Protein AF-I0R3J6-F1 (afdb_monomer_lite)

Sequence (198 aa):
MENSAGLGGITLVVAAVVWLFIFVPGYTKRSQIKETTKLIQAARRTEEKSRVLTDDDRLRRLISTQRGFSIIFILATLAAIASVVAATAQNSWWFGFAIAFPLSLGSLIIQRAAASQAAKLAGNIHRARQRVRANASKSQAQMAKDRQWSPNPLPDPMPEVKRGELVQPLAEVIEISAPKKSLASKEIDEILARRRAI

Radius of gyration: 37.47 Å; chains: 1; bounding box: 98×39×122 Å

pLDDT: mean 80.74, std 13.46, range [40.12, 96.81]

Structure (mmCIF, N/CA/C/O backbone):
data_AF-I0R3J6-F1
#
_entry.id   AF-I0R3J6-F1
#
loop_
_atom_site.group_PDB
_atom_site.id
_atom_site.type_symbol
_atom_site.label_atom_id
_atom_site.label_alt_id
_atom_site.label_comp_id
_atom_site.label_asym_id
_atom_site.label_entity_id
_atom_site.label_seq_id
_atom_site.pdbx_PDB_ins_code
_atom_site.Cartn_x
_atom_site.Cartn_y
_atom_site.Cartn_z
_atom_site.occupancy
_atom_site.B_iso_or_equiv
_atom_site.auth_seq_id
_atom_site.auth_comp_id
_atom_site.auth_asym_id
_atom_site.auth_atom_id
_atom_site.pdbx_PDB_model_num
ATOM 1 N N . MET A 1 1 ? -14.902 -19.701 -72.853 1.00 40.12 1 MET A N 1
ATOM 2 C CA . MET A 1 1 ? -14.332 -19.638 -71.487 1.00 40.12 1 MET A CA 1
ATOM 3 C C . MET A 1 1 ? -14.303 -18.167 -71.054 1.00 40.12 1 MET A C 1
ATOM 5 O O . MET A 1 1 ? -13.283 -17.514 -71.178 1.00 40.12 1 MET A O 1
ATOM 9 N N . GLU A 1 2 ? -15.441 -17.490 -70.905 1.00 45.31 2 GLU A N 1
ATOM 10 C CA . GLU A 1 2 ? -16.384 -17.506 -69.764 1.00 45.31 2 GLU A CA 1
ATOM 11 C C . GLU A 1 2 ? -15.842 -16.818 -68.493 1.00 45.31 2 GLU A C 1
ATOM 13 O O . GLU A 1 2 ? -15.279 -17.440 -67.603 1.00 45.31 2 GLU A O 1
ATOM 18 N N . ASN A 1 3 ? -15.998 -15.487 -68.468 1.00 53.25 3 ASN A N 1
ATOM 19 C CA . ASN A 1 3 ? -16.372 -14.611 -67.345 1.00 53.25 3 ASN A CA 1
ATOM 20 C C . ASN A 1 3 ? -15.953 -14.994 -65.908 1.00 53.25 3 ASN A C 1
ATOM 22 O O . ASN A 1 3 ? -16.757 -14.910 -64.982 1.00 53.25 3 ASN A O 1
ATOM 26 N N . SER A 1 4 ? -14.678 -15.308 -65.671 1.00 53.97 4 SER A N 1
ATOM 27 C CA . SER A 1 4 ? -14.185 -15.608 -64.314 1.00 53.97 4 SER A CA 1
ATOM 28 C C . SER A 1 4 ? -13.905 -14.366 -63.441 1.00 53.97 4 SER A C 1
ATOM 30 O O . SER A 1 4 ? -13.650 -14.505 -62.246 1.00 53.97 4 SER A O 1
ATOM 32 N N . ALA A 1 5 ? -13.979 -13.148 -63.999 1.00 54.38 5 ALA A N 1
ATOM 33 C CA . ALA A 1 5 ? -13.751 -11.892 -63.267 1.00 54.38 5 ALA A CA 1
ATOM 34 C C . ALA A 1 5 ? -15.011 -11.333 -62.566 1.00 54.38 5 ALA A C 1
ATOM 36 O O . ALA A 1 5 ? -14.897 -10.598 -61.587 1.00 54.38 5 ALA A O 1
ATOM 37 N N . GLY A 1 6 ? -16.216 -11.699 -63.024 1.00 55.00 6 GLY A N 1
ATOM 38 C CA . GLY A 1 6 ? -17.480 -11.208 -62.453 1.00 55.00 6 GLY A CA 1
ATOM 39 C C . GLY A 1 6 ? -17.861 -11.880 -61.130 1.00 55.00 6 GLY A C 1
ATOM 40 O O . GLY A 1 6 ? -18.362 -11.222 -60.222 1.00 55.00 6 GLY A O 1
ATOM 41 N N . LEU A 1 7 ? -17.566 -13.178 -60.980 1.00 61.31 7 LEU A N 1
ATOM 42 C CA . LEU A 1 7 ? -17.941 -13.937 -59.781 1.00 61.31 7 LEU A CA 1
ATOM 43 C C . LEU A 1 7 ? -17.097 -13.556 -58.551 1.00 61.31 7 LEU A C 1
ATOM 45 O O . LEU A 1 7 ? -17.623 -13.495 -57.444 1.00 61.31 7 LEU A O 1
ATOM 49 N N . GLY A 1 8 ? -15.803 -13.268 -58.738 1.00 63.53 8 GLY A N 1
ATOM 50 C CA . GLY A 1 8 ? -14.887 -12.895 -57.650 1.00 63.53 8 GLY A CA 1
ATOM 51 C C . GLY A 1 8 ? -15.111 -11.479 -57.102 1.00 63.53 8 GLY A C 1
ATOM 52 O O . GLY A 1 8 ? -14.957 -11.237 -55.907 1.00 63.53 8 GLY A O 1
ATOM 53 N N . GLY A 1 9 ? -15.518 -10.537 -57.959 1.00 70.50 9 GLY A N 1
ATOM 54 C CA . GLY A 1 9 ? -15.846 -9.174 -57.532 1.00 70.50 9 GLY A CA 1
ATOM 55 C C . GLY A 1 9 ? -17.146 -9.116 -56.729 1.00 70.50 9 GLY A C 1
ATOM 56 O O . GLY A 1 9 ? -17.207 -8.471 -55.684 1.00 70.50 9 GLY A O 1
ATOM 57 N N . ILE A 1 10 ? -18.174 -9.845 -57.174 1.00 75.25 10 ILE A N 1
ATOM 58 C CA . ILE A 1 10 ? -19.477 -9.877 -56.496 1.00 75.25 10 ILE A CA 1
ATOM 59 C C . ILE A 1 10 ? -19.365 -10.578 -55.135 1.00 75.25 10 ILE A C 1
ATOM 61 O O . ILE A 1 10 ? -19.945 -10.100 -54.162 1.00 75.25 10 ILE A O 1
ATOM 65 N N . THR A 1 11 ? -18.572 -11.648 -55.011 1.00 76.81 11 THR A N 1
ATOM 66 C CA . THR A 1 11 ? -18.347 -12.305 -53.710 1.00 76.81 11 THR A CA 1
ATOM 67 C C . THR A 1 11 ? -17.601 -11.412 -52.722 1.00 76.81 11 THR A C 1
ATOM 69 O O . THR A 1 11 ? -17.957 -11.409 -51.545 1.00 76.81 11 THR A O 1
ATOM 72 N N . LEU A 1 12 ? -16.643 -10.593 -53.173 1.00 80.62 12 LEU A N 1
ATOM 73 C CA . LEU A 1 12 ? -15.980 -9.603 -52.315 1.00 80.62 12 LEU A CA 1
ATOM 74 C C . LEU A 1 12 ? -16.934 -8.503 -51.839 1.00 80.62 12 LEU A C 1
ATOM 76 O O . LEU A 1 12 ? -16.893 -8.129 -50.667 1.00 80.62 12 LEU A O 1
ATOM 80 N N . VAL A 1 13 ? -17.820 -8.012 -52.709 1.00 83.44 13 VAL A N 1
ATOM 81 C CA . VAL A 1 13 ? -18.825 -7.004 -52.331 1.00 83.44 13 VAL A CA 1
ATOM 82 C C . VAL A 1 13 ? -19.825 -7.585 -51.333 1.00 83.44 13 VAL A C 1
ATOM 84 O O . VAL A 1 13 ? -20.106 -6.961 -50.311 1.00 83.44 13 VAL A O 1
ATOM 87 N N . VAL A 1 14 ? -20.313 -8.805 -51.569 1.00 84.25 14 VAL A N 1
ATOM 88 C CA . VAL A 1 14 ? -21.218 -9.493 -50.636 1.00 84.25 14 VAL A CA 1
ATOM 89 C C . VAL A 1 14 ? -20.522 -9.752 -49.298 1.00 84.25 14 VAL A C 1
ATOM 91 O O . VAL A 1 14 ? -21.100 -9.469 -48.250 1.00 84.25 14 VAL A O 1
ATOM 94 N N . ALA A 1 15 ? -19.264 -10.200 -49.305 1.00 83.00 15 ALA A N 1
ATOM 95 C CA . ALA A 1 15 ? -18.481 -10.389 -48.086 1.00 83.00 15 ALA A CA 1
ATOM 96 C C . ALA A 1 15 ? -18.282 -9.074 -47.313 1.00 83.00 15 ALA A C 1
ATOM 98 O O . ALA A 1 15 ? -18.429 -9.058 -46.092 1.00 83.00 15 ALA A O 1
ATOM 99 N N . ALA A 1 16 ? -18.017 -7.959 -48.001 1.00 84.88 16 ALA A N 1
ATOM 100 C CA . ALA A 1 16 ? -17.864 -6.644 -47.379 1.00 84.88 16 ALA A CA 1
ATOM 101 C C . ALA A 1 16 ? -19.175 -6.125 -46.760 1.00 84.88 16 ALA A C 1
ATOM 103 O O . ALA A 1 16 ? -19.164 -5.577 -45.656 1.00 84.88 16 ALA A O 1
ATOM 104 N N . VAL A 1 17 ? -20.312 -6.336 -47.430 1.00 85.81 17 VAL A N 1
ATOM 105 C CA . VAL A 1 17 ? -21.639 -5.955 -46.916 1.00 85.81 17 VAL A CA 1
ATOM 106 C C . VAL A 1 17 ? -22.017 -6.796 -45.696 1.00 85.81 17 VAL A C 1
ATOM 108 O O . VAL A 1 17 ? -22.470 -6.244 -44.693 1.00 85.81 17 VAL A O 1
ATOM 111 N N . VAL A 1 18 ? -21.773 -8.110 -45.735 1.00 84.25 18 VAL A N 1
ATOM 112 C CA . VAL A 1 18 ? -21.993 -9.011 -44.589 1.00 84.25 18 VAL A CA 1
ATOM 113 C C . VAL A 1 18 ? -21.084 -8.635 -43.416 1.00 84.25 18 VAL A C 1
ATOM 115 O O . VAL A 1 18 ? -21.533 -8.604 -42.269 1.00 84.25 18 VAL A O 1
ATOM 118 N N . TRP A 1 19 ? -19.828 -8.275 -43.689 1.00 84.56 19 TRP A N 1
ATOM 119 C CA . TRP A 1 19 ? -18.882 -7.824 -42.670 1.00 84.56 19 TRP A CA 1
ATOM 120 C C . TRP A 1 19 ? -19.333 -6.518 -42.001 1.00 84.56 19 TRP A C 1
ATOM 122 O O . TRP A 1 19 ? -19.347 -6.436 -40.772 1.00 84.56 19 TRP A O 1
ATOM 132 N N . LEU A 1 20 ? -19.793 -5.529 -42.776 1.00 82.25 20 LEU A N 1
ATOM 133 C CA . LEU A 1 20 ? -20.380 -4.295 -42.240 1.00 82.25 20 LEU A CA 1
ATOM 134 C C . LEU A 1 20 ? -21.628 -4.584 -41.392 1.00 82.25 20 LEU A C 1
ATOM 136 O O . LEU A 1 20 ? -21.745 -4.061 -40.285 1.00 82.25 20 LEU A O 1
ATOM 140 N N . PHE A 1 21 ? -22.531 -5.452 -41.852 1.00 79.50 21 PHE A N 1
ATOM 141 C CA . PHE A 1 21 ? -23.747 -5.791 -41.104 1.00 79.50 21 PHE A CA 1
ATOM 142 C C . PHE A 1 21 ? -23.470 -6.497 -39.771 1.00 79.50 21 PHE A C 1
ATOM 144 O O . PHE A 1 21 ? -24.218 -6.300 -38.818 1.00 79.50 21 PHE A O 1
ATOM 151 N N . ILE A 1 22 ? -22.397 -7.284 -39.677 1.00 77.62 22 ILE A N 1
ATOM 152 C CA . ILE A 1 22 ? -21.997 -7.967 -38.438 1.00 77.62 22 ILE A CA 1
ATOM 153 C C . ILE A 1 22 ? -21.228 -7.039 -37.489 1.00 77.62 22 ILE A C 1
ATOM 155 O O . ILE A 1 22 ? -21.468 -7.068 -36.281 1.00 77.62 22 ILE A O 1
ATOM 159 N N . PHE A 1 23 ? -20.324 -6.199 -38.003 1.00 66.75 23 PHE A N 1
ATOM 160 C CA . PHE A 1 23 ? -19.420 -5.406 -37.160 1.00 66.75 23 PHE A CA 1
ATOM 161 C C . PHE A 1 23 ? -19.937 -4.001 -36.799 1.00 66.75 23 PHE A C 1
ATOM 163 O O . PHE A 1 23 ? -19.549 -3.467 -35.758 1.00 66.75 23 PHE A O 1
ATOM 170 N N . VAL A 1 24 ? -20.834 -3.394 -37.584 1.00 65.88 24 VAL A N 1
ATOM 171 C CA . VAL A 1 24 ? -21.340 -2.022 -37.344 1.00 65.88 24 VAL A CA 1
ATOM 172 C C . VAL A 1 24 ? -22.370 -1.905 -36.207 1.00 65.88 24 VAL A C 1
ATOM 174 O O . VAL A 1 24 ? -22.256 -0.958 -35.418 1.00 65.88 24 VAL A O 1
ATOM 177 N N . PRO A 1 25 ? -23.341 -2.829 -36.025 1.00 61.91 25 PRO A N 1
ATOM 178 C CA . PRO A 1 25 ? -24.380 -2.674 -34.998 1.00 61.91 25 PRO A CA 1
ATOM 179 C C . PRO A 1 25 ? -23.839 -2.649 -33.558 1.00 61.91 25 PRO A C 1
ATOM 181 O O . PRO A 1 25 ? -24.507 -2.154 -32.650 1.00 61.91 25 PRO A O 1
ATOM 184 N N . GLY A 1 26 ? -22.617 -3.147 -33.334 1.00 59.88 26 GLY A N 1
ATOM 185 C CA . GLY A 1 26 ? -21.958 -3.165 -32.025 1.00 59.88 26 GLY A CA 1
ATOM 186 C C . GLY A 1 26 ? -21.345 -1.830 -31.575 1.00 59.88 26 GLY A C 1
ATOM 187 O O . GLY A 1 26 ? -21.002 -1.686 -30.398 1.00 59.88 26 GLY A O 1
ATOM 188 N N . TYR A 1 27 ? -21.202 -0.837 -32.463 1.00 56.28 27 TYR A N 1
ATOM 189 C CA . TYR A 1 27 ? -20.487 0.410 -32.146 1.00 56.28 27 TYR A CA 1
ATOM 190 C C . TYR A 1 27 ? -21.383 1.539 -31.618 1.00 56.28 27 TYR A C 1
ATOM 192 O O . TYR A 1 27 ? -20.929 2.339 -30.797 1.00 56.28 27 TYR A O 1
ATOM 200 N N . THR A 1 28 ? -22.658 1.596 -32.007 1.00 59.41 28 THR A N 1
ATOM 201 C CA . THR A 1 28 ? -23.536 2.740 -31.691 1.00 59.41 28 THR A CA 1
ATOM 202 C C . THR A 1 28 ? -24.031 2.750 -30.242 1.00 59.41 28 THR A C 1
ATOM 204 O O . THR A 1 28 ? -24.210 3.818 -29.664 1.00 59.41 28 THR A O 1
ATOM 207 N N . LYS A 1 29 ? -24.151 1.584 -29.590 1.00 56.72 29 LYS A N 1
ATOM 208 C CA . LYS A 1 29 ? -24.510 1.490 -28.157 1.00 56.72 29 LYS A CA 1
ATOM 209 C C . LYS A 1 29 ? -23.330 1.726 -27.206 1.00 56.72 29 LYS A C 1
ATOM 211 O O . LYS A 1 29 ? -23.517 1.906 -26.005 1.00 56.72 29 LYS A O 1
ATOM 216 N N . ARG A 1 30 ? -22.097 1.747 -27.726 1.00 58.31 30 ARG A N 1
ATOM 217 C CA . ARG A 1 30 ? -20.871 1.874 -26.920 1.00 58.31 30 ARG A CA 1
ATOM 218 C C . ARG A 1 30 ? -20.614 3.302 -26.437 1.00 58.31 30 ARG A C 1
ATOM 220 O O . ARG A 1 30 ? -19.944 3.469 -25.422 1.00 58.31 30 ARG A O 1
ATOM 227 N N . SER A 1 31 ? -21.113 4.322 -27.136 1.00 59.06 31 SER A N 1
ATOM 228 C CA . SER A 1 31 ? -20.915 5.731 -26.760 1.00 59.06 31 SER A CA 1
ATOM 229 C C . SER A 1 31 ? -21.729 6.110 -25.521 1.00 59.06 31 SER A C 1
ATOM 231 O O . SER A 1 31 ? -21.174 6.680 -24.588 1.00 59.06 31 SER A O 1
ATOM 233 N N . GLN A 1 32 ? -22.998 5.699 -25.450 1.00 63.34 32 GLN A N 1
ATOM 234 C CA . GLN A 1 32 ? -23.871 5.980 -24.304 1.00 63.34 32 GLN A CA 1
ATOM 235 C C . GLN A 1 32 ? -23.381 5.293 -23.023 1.00 63.34 32 GLN A C 1
ATOM 237 O O . GLN A 1 32 ? -23.337 5.917 -21.967 1.00 63.34 32 GLN A O 1
ATOM 242 N N . ILE A 1 33 ? -22.919 4.041 -23.126 1.00 62.03 33 ILE A N 1
ATOM 243 C CA . ILE A 1 33 ? -22.335 3.309 -21.991 1.00 62.03 33 ILE A CA 1
ATOM 244 C C . ILE A 1 33 ? -21.035 3.976 -21.518 1.00 62.03 33 ILE A C 1
ATOM 246 O O . ILE A 1 33 ? -20.771 4.044 -20.320 1.00 62.03 33 ILE A O 1
ATOM 250 N N . LYS A 1 34 ? -20.210 4.500 -22.433 1.00 70.06 34 LYS A N 1
ATOM 251 C CA . LYS A 1 34 ? -18.983 5.222 -22.065 1.00 70.06 34 LYS A CA 1
ATOM 252 C C . LYS A 1 34 ? -19.279 6.540 -21.350 1.00 70.06 34 LYS A C 1
ATOM 254 O O . LYS A 1 34 ? -18.576 6.847 -20.395 1.00 70.06 34 LYS A O 1
ATOM 259 N N . GLU A 1 35 ? -20.294 7.291 -21.768 1.00 70.62 35 GLU A N 1
ATOM 260 C CA . GLU A 1 35 ? -20.660 8.559 -21.121 1.00 70.62 35 GLU A CA 1
ATOM 261 C C . GLU A 1 35 ? -21.266 8.345 -19.726 1.00 70.62 35 GLU A C 1
ATOM 263 O O . GLU A 1 35 ? -20.827 8.978 -18.767 1.00 70.62 35 GLU A O 1
ATOM 268 N N . THR A 1 36 ? -22.172 7.375 -19.555 1.00 74.12 36 THR A N 1
ATOM 269 C CA . THR A 1 36 ? -22.696 7.034 -18.217 1.00 74.12 36 THR A CA 1
ATOM 270 C C . THR A 1 36 ? -21.596 6.511 -17.295 1.00 74.12 36 THR A C 1
ATOM 272 O O . THR A 1 36 ? -21.516 6.906 -16.132 1.00 74.12 36 THR A O 1
ATOM 275 N N . THR A 1 37 ? -20.675 5.698 -17.823 1.00 78.06 37 THR A N 1
ATOM 276 C CA . THR A 1 37 ? -19.511 5.217 -17.065 1.00 78.06 37 THR A CA 1
ATOM 277 C C . THR A 1 37 ? -18.588 6.368 -16.658 1.00 78.06 37 THR A C 1
ATOM 279 O O . THR A 1 37 ? -18.127 6.388 -15.519 1.00 78.06 37 THR A O 1
ATOM 282 N N . LYS A 1 38 ? -18.338 7.352 -17.535 1.00 81.69 38 LYS A N 1
ATOM 283 C CA . LYS A 1 38 ? -17.526 8.537 -17.206 1.00 81.69 38 LYS A CA 1
ATOM 284 C C . LYS A 1 38 ? -18.158 9.374 -16.098 1.00 81.69 38 LYS A C 1
ATOM 286 O O . LYS A 1 38 ? -17.437 9.790 -15.197 1.00 81.69 38 LYS A O 1
ATOM 291 N N . LEU A 1 39 ? -19.474 9.593 -16.137 1.00 81.19 39 LEU A N 1
ATOM 292 C CA . LEU A 1 39 ? -20.190 10.350 -15.105 1.00 81.19 39 LEU A CA 1
ATOM 293 C C . LEU A 1 39 ? -20.141 9.639 -13.746 1.00 81.19 39 LEU A C 1
ATOM 295 O O . LEU A 1 39 ? -19.799 10.259 -12.742 1.00 81.19 39 LEU A O 1
ATOM 299 N N . ILE A 1 40 ? -20.371 8.322 -13.720 1.00 81.31 40 ILE A N 1
ATOM 300 C CA . ILE A 1 40 ? -20.250 7.509 -12.498 1.00 81.31 40 ILE A CA 1
ATOM 301 C C . ILE A 1 40 ? -18.806 7.520 -11.978 1.00 81.31 40 ILE A C 1
ATOM 303 O O . ILE A 1 40 ? -18.569 7.611 -10.775 1.00 81.31 40 ILE A O 1
ATOM 307 N N . GLN A 1 41 ? -17.818 7.456 -12.871 1.00 82.69 41 GLN A N 1
ATOM 308 C CA . GLN A 1 41 ? -16.408 7.486 -12.495 1.00 82.69 41 GLN A CA 1
ATOM 309 C C . GLN A 1 41 ? -15.973 8.868 -11.986 1.00 82.69 41 GLN A C 1
ATOM 311 O O . GLN A 1 41 ? -15.166 8.943 -11.062 1.00 82.69 41 GLN A O 1
ATOM 316 N N . ALA A 1 42 ? -16.511 9.955 -12.544 1.00 82.94 42 ALA A N 1
ATOM 317 C CA . ALA A 1 42 ? -16.282 11.315 -12.066 1.00 82.94 42 ALA A CA 1
ATOM 318 C C . ALA A 1 42 ? -16.888 11.528 -10.670 1.00 82.94 42 ALA A C 1
ATOM 320 O O . ALA A 1 42 ? -16.188 12.017 -9.786 1.00 82.94 42 ALA A O 1
ATOM 321 N N . ALA A 1 43 ? -18.125 11.068 -10.451 1.00 79.94 43 ALA A N 1
ATOM 322 C CA . ALA A 1 43 ? -18.787 11.112 -9.147 1.00 79.94 43 ALA A CA 1
ATOM 323 C C . ALA A 1 43 ? -18.036 10.286 -8.083 1.00 79.94 43 ALA A C 1
ATOM 325 O O . ALA A 1 43 ? -17.797 10.764 -6.974 1.00 79.94 43 ALA A O 1
ATOM 326 N N . ARG A 1 44 ? -17.553 9.084 -8.436 1.00 78.25 44 ARG A N 1
ATOM 327 C CA . ARG A 1 44 ? -16.699 8.292 -7.534 1.00 78.25 44 ARG A CA 1
ATOM 328 C C . ARG A 1 44 ? -15.394 8.998 -7.194 1.00 78.25 44 ARG A C 1
ATOM 330 O O . ARG A 1 44 ? -14.989 8.983 -6.042 1.00 78.25 44 ARG A O 1
ATOM 337 N N . ARG A 1 45 ? -14.735 9.642 -8.163 1.00 78.62 45 ARG A N 1
ATOM 338 C CA . ARG A 1 45 ? -13.480 10.374 -7.912 1.00 78.62 45 ARG A CA 1
ATOM 339 C C . ARG A 1 45 ? -13.676 11.544 -6.953 1.00 78.62 45 ARG A C 1
ATOM 341 O O . ARG A 1 45 ? -12.789 11.803 -6.143 1.00 78.62 45 ARG A O 1
ATOM 348 N N . THR A 1 46 ? -14.801 12.255 -7.040 1.00 77.12 46 THR A N 1
ATOM 349 C CA . THR A 1 46 ? -15.108 13.346 -6.103 1.00 77.12 46 THR A CA 1
ATOM 350 C C . THR A 1 46 ? -15.339 12.825 -4.688 1.00 77.12 46 THR A C 1
ATOM 352 O O . THR A 1 46 ? -14.818 13.407 -3.742 1.00 77.12 46 THR A O 1
ATOM 355 N N . GLU A 1 47 ? -16.020 11.687 -4.552 1.00 71.81 47 GLU A N 1
ATOM 356 C CA . GLU A 1 47 ? -16.294 11.037 -3.265 1.00 71.81 47 GLU A CA 1
ATOM 357 C C . GLU A 1 47 ? -15.024 10.412 -2.648 1.00 71.81 47 GLU A C 1
ATOM 359 O O . GLU A 1 47 ? -14.745 10.558 -1.455 1.00 71.81 47 GLU A O 1
ATOM 364 N N . GLU A 1 48 ? -14.183 9.788 -3.478 1.00 70.19 48 GLU A N 1
ATOM 365 C CA . GLU A 1 48 ? -12.884 9.231 -3.087 1.00 70.19 48 GLU A CA 1
ATOM 366 C C . GLU A 1 48 ? -11.895 10.315 -2.644 1.00 70.19 48 GLU A C 1
ATOM 368 O O . GLU A 1 48 ? -11.119 10.082 -1.719 1.00 70.19 48 GLU A O 1
ATOM 373 N N . LYS A 1 49 ? -11.934 11.513 -3.245 1.00 74.06 49 LYS A N 1
ATOM 374 C CA . LYS A 1 49 ? -11.053 12.631 -2.867 1.00 74.06 49 LYS A CA 1
ATOM 375 C C . LYS A 1 49 ? -11.323 13.133 -1.444 1.00 74.06 49 LYS A C 1
ATOM 377 O O . LYS A 1 49 ? -10.394 13.584 -0.780 1.00 74.06 49 LYS A O 1
ATOM 382 N N . SER A 1 50 ? -12.568 13.038 -0.975 1.00 70.12 50 SER A N 1
ATOM 383 C CA . SER A 1 50 ? -12.960 13.383 0.399 1.00 70.12 50 SER A CA 1
ATOM 384 C C . SER A 1 50 ? -12.783 12.242 1.404 1.00 70.12 50 SER A C 1
ATOM 386 O O . SER A 1 50 ? -12.875 12.468 2.611 1.00 70.12 50 SER A O 1
ATOM 388 N N . ARG A 1 51 ? -12.530 11.009 0.949 1.00 76.44 51 ARG A N 1
ATOM 389 C CA . ARG A 1 51 ? -12.454 9.849 1.837 1.00 76.44 51 ARG A CA 1
ATOM 390 C C . ARG A 1 51 ? -11.106 9.796 2.557 1.00 76.44 51 ARG A C 1
ATOM 392 O O . ARG A 1 51 ? -10.045 9.715 1.939 1.00 76.44 51 ARG A O 1
ATOM 399 N N . VAL A 1 52 ? -11.145 9.755 3.889 1.00 78.56 52 VAL A N 1
ATOM 400 C CA . VAL A 1 52 ? -9.954 9.488 4.707 1.00 78.56 52 VAL A CA 1
ATOM 401 C C . VAL A 1 52 ? -9.434 8.083 4.389 1.00 78.56 52 VAL A C 1
ATOM 403 O O . VAL A 1 52 ? -10.175 7.102 4.473 1.00 78.56 52 VAL A O 1
ATOM 406 N N . LEU A 1 53 ? -8.150 7.977 4.024 1.00 78.25 53 LEU A N 1
ATOM 407 C CA . LEU A 1 53 ? -7.526 6.691 3.696 1.00 78.25 53 LEU A CA 1
ATOM 408 C C . LEU A 1 53 ? -7.592 5.744 4.901 1.00 78.25 53 LEU A C 1
ATOM 410 O O . LEU A 1 53 ? -6.963 6.017 5.932 1.00 78.25 53 LEU A O 1
ATOM 414 N N . THR A 1 54 ? -8.288 4.617 4.736 1.00 86.81 54 THR A N 1
ATOM 415 C CA . THR A 1 54 ? -8.374 3.574 5.766 1.00 86.81 54 THR A CA 1
ATOM 416 C C . THR A 1 54 ? -7.019 2.873 5.899 1.00 86.81 54 THR A C 1
ATOM 418 O O . THR A 1 54 ? -6.225 2.839 4.955 1.00 86.81 54 THR A O 1
ATOM 421 N N . ASP A 1 55 ? -6.722 2.298 7.065 1.00 86.50 55 ASP A N 1
ATOM 422 C CA . ASP A 1 55 ? -5.460 1.574 7.279 1.00 86.50 55 ASP A CA 1
ATOM 423 C C . ASP A 1 55 ? -5.303 0.383 6.317 1.00 86.50 55 ASP A C 1
ATOM 425 O O . ASP A 1 55 ? -4.201 0.120 5.834 1.00 86.50 55 ASP A O 1
ATOM 429 N N . ASP A 1 56 ? -6.408 -0.265 5.941 1.00 88.31 56 ASP A N 1
ATOM 430 C CA . ASP A 1 56 ? -6.423 -1.309 4.914 1.00 88.31 56 ASP A CA 1
ATOM 431 C C . ASP A 1 56 ? -6.069 -0.764 3.513 1.00 88.31 56 ASP A C 1
ATOM 433 O O . ASP A 1 56 ? -5.333 -1.415 2.768 1.00 88.31 56 ASP A O 1
ATOM 437 N N . ASP A 1 57 ? -6.515 0.448 3.158 1.00 90.00 57 ASP A N 1
ATOM 438 C CA . ASP A 1 57 ? -6.176 1.094 1.878 1.00 90.00 57 ASP A CA 1
ATOM 439 C C . ASP A 1 57 ? -4.690 1.465 1.828 1.00 90.00 57 ASP A C 1
ATOM 441 O O . ASP A 1 57 ? -4.008 1.246 0.821 1.00 90.00 57 ASP A O 1
ATOM 445 N N . ARG A 1 58 ? -4.156 1.975 2.947 1.00 89.88 58 ARG A N 1
ATOM 446 C CA . ARG A 1 58 ? -2.723 2.259 3.102 1.00 89.88 58 ARG A CA 1
ATOM 447 C C . ARG A 1 58 ? -1.902 0.987 2.931 1.00 89.88 58 ARG A C 1
ATOM 449 O O . ARG A 1 58 ? -0.924 1.005 2.186 1.00 89.88 58 ARG A O 1
ATOM 456 N N . LEU A 1 59 ? -2.317 -0.110 3.568 1.00 93.12 59 LEU A N 1
ATOM 457 C CA . LEU A 1 59 ? -1.655 -1.408 3.451 1.00 93.12 59 LEU A CA 1
ATOM 458 C C . LEU A 1 59 ? -1.672 -1.917 2.005 1.00 93.12 59 LEU A C 1
ATOM 460 O O . LEU A 1 59 ? -0.629 -2.310 1.485 1.00 93.12 59 LEU A O 1
ATOM 464 N N . ARG A 1 60 ? -2.825 -1.856 1.327 1.00 92.62 60 ARG A N 1
ATOM 465 C CA . ARG A 1 60 ? -2.952 -2.252 -0.086 1.00 92.62 60 ARG A CA 1
ATOM 466 C C . ARG A 1 60 ? -2.025 -1.448 -0.988 1.00 92.62 60 ARG A C 1
ATOM 468 O O . ARG A 1 60 ? -1.305 -2.041 -1.791 1.00 92.62 60 ARG A O 1
ATOM 475 N N . ARG A 1 61 ? -1.988 -0.123 -0.820 1.00 91.69 61 ARG A N 1
ATOM 476 C CA . ARG A 1 61 ? -1.085 0.755 -1.576 1.00 91.69 61 ARG A CA 1
ATOM 477 C C . ARG A 1 61 ? 0.371 0.348 -1.372 1.00 91.69 61 ARG A C 1
ATOM 479 O O . ARG A 1 61 ? 1.125 0.241 -2.332 1.00 91.69 61 ARG A O 1
ATOM 486 N N . LEU A 1 62 ? 0.753 0.057 -0.138 1.00 92.62 62 LEU A N 1
ATOM 487 C CA . LEU A 1 62 ? 2.124 -0.282 0.222 1.00 92.62 62 LEU A CA 1
ATOM 488 C C . LEU A 1 62 ? 2.560 -1.665 -0.289 1.00 92.62 62 LEU A C 1
ATOM 490 O O . LEU A 1 62 ? 3.692 -1.848 -0.727 1.00 92.62 62 LEU A O 1
ATOM 494 N N . ILE A 1 63 ? 1.640 -2.630 -0.310 1.00 93.44 63 ILE A N 1
ATOM 495 C CA . ILE A 1 63 ? 1.862 -3.930 -0.954 1.00 93.44 63 ILE A CA 1
ATOM 496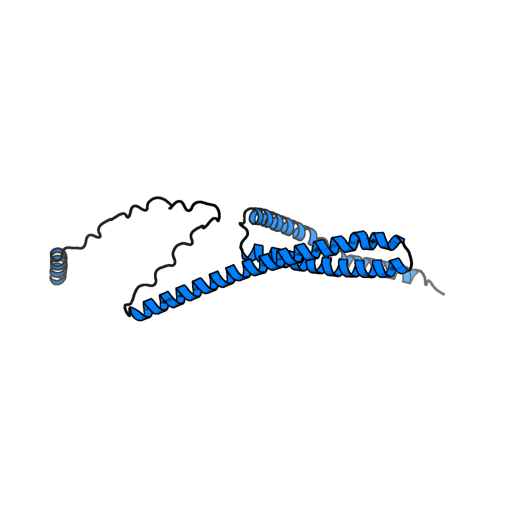 C C . ILE A 1 63 ? 1.975 -3.755 -2.473 1.00 93.44 63 ILE A C 1
ATOM 498 O O . ILE A 1 63 ? 2.832 -4.379 -3.099 1.00 93.44 63 ILE A O 1
ATOM 502 N N . SER A 1 64 ? 1.142 -2.902 -3.083 1.00 92.31 64 SER A N 1
ATOM 503 C CA . SER A 1 64 ? 1.231 -2.643 -4.524 1.00 92.31 64 SER A CA 1
ATOM 504 C C . SER A 1 64 ? 2.549 -1.975 -4.914 1.00 92.31 64 SER A C 1
ATOM 506 O O . SER A 1 64 ? 3.149 -2.388 -5.903 1.00 92.31 64 SER A O 1
ATOM 508 N N . THR A 1 65 ? 3.058 -1.028 -4.114 1.00 92.50 65 THR A N 1
ATOM 509 C CA . THR A 1 65 ? 4.372 -0.423 -4.363 1.00 92.50 65 THR A CA 1
ATOM 510 C C . THR A 1 65 ? 5.478 -1.452 -4.173 1.00 92.50 65 THR A C 1
ATOM 512 O O . THR A 1 65 ? 6.310 -1.600 -5.060 1.00 92.50 65 THR A O 1
ATOM 515 N N . GLN A 1 66 ? 5.455 -2.243 -3.095 1.00 92.00 66 GLN A N 1
ATOM 516 C CA . GLN A 1 66 ? 6.424 -3.325 -2.891 1.00 92.00 66 GLN A CA 1
ATOM 517 C C . GLN A 1 66 ? 6.477 -4.281 -4.093 1.00 92.00 66 GLN A C 1
ATOM 519 O O . GLN A 1 66 ? 7.563 -4.607 -4.567 1.00 92.00 66 GLN A O 1
ATOM 524 N N . ARG A 1 67 ? 5.323 -4.736 -4.596 1.00 91.62 67 ARG A N 1
ATOM 525 C CA . ARG A 1 67 ? 5.256 -5.655 -5.743 1.00 91.62 67 ARG A CA 1
ATOM 526 C C . ARG A 1 67 ? 5.731 -4.992 -7.034 1.00 91.62 67 ARG A C 1
ATOM 528 O O . ARG A 1 67 ? 6.519 -5.595 -7.753 1.00 91.62 67 ARG A O 1
ATOM 535 N N . GLY A 1 68 ? 5.305 -3.756 -7.297 1.00 92.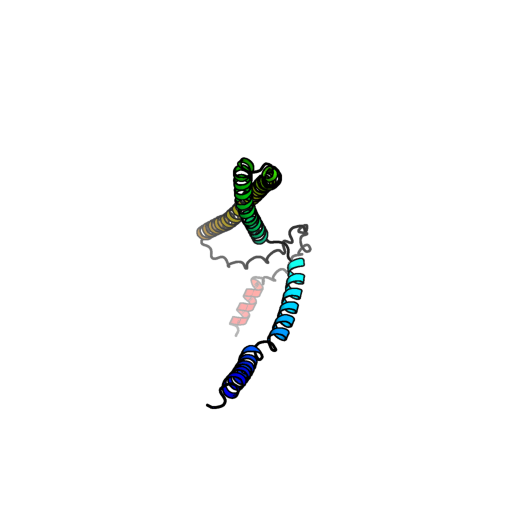31 68 GLY A N 1
ATOM 536 C CA . GLY A 1 68 ? 5.733 -2.997 -8.475 1.00 92.31 68 GLY A CA 1
ATOM 537 C C . GLY A 1 68 ? 7.249 -2.794 -8.510 1.00 92.31 68 GLY A C 1
ATOM 538 O O . GLY A 1 68 ? 7.898 -3.149 -9.490 1.00 92.31 68 GLY A O 1
ATOM 539 N N . PHE A 1 69 ? 7.832 -2.326 -7.404 1.00 92.75 69 PHE A N 1
ATOM 540 C CA . PHE A 1 69 ? 9.282 -2.150 -7.284 1.00 92.75 69 PHE A CA 1
ATOM 541 C C . PHE A 1 69 ? 10.044 -3.482 -7.227 1.00 92.75 69 PHE A C 1
ATOM 543 O O . PHE A 1 69 ? 11.189 -3.542 -7.660 1.00 92.75 69 PHE A O 1
ATOM 550 N N . SER A 1 70 ? 9.428 -4.583 -6.793 1.00 92.94 70 SER A N 1
ATOM 551 C CA . SER A 1 70 ? 10.056 -5.905 -6.921 1.00 92.94 70 SER A CA 1
ATOM 552 C C . SER A 1 70 ? 10.222 -6.326 -8.379 1.00 92.94 70 SER A C 1
ATOM 554 O O . SER A 1 70 ? 11.242 -6.911 -8.728 1.00 92.94 70 SER A O 1
ATOM 556 N N . ILE A 1 71 ? 9.236 -6.040 -9.233 1.00 95.31 71 ILE A N 1
ATOM 557 C CA . ILE A 1 71 ? 9.313 -6.363 -10.663 1.00 95.31 71 ILE A CA 1
ATOM 558 C C . ILE A 1 71 ? 10.364 -5.479 -11.336 1.00 95.31 71 ILE A C 1
ATOM 560 O O . ILE A 1 71 ? 11.223 -5.992 -12.049 1.00 95.31 71 ILE A O 1
ATOM 564 N N . ILE A 1 72 ? 10.346 -4.170 -11.059 1.00 94.44 72 ILE A N 1
ATOM 565 C CA . ILE A 1 72 ? 11.349 -3.228 -11.580 1.00 94.44 72 ILE A CA 1
ATOM 566 C C . ILE A 1 72 ? 12.754 -3.643 -11.135 1.00 94.44 72 ILE A C 1
ATOM 568 O O . ILE A 1 72 ? 13.666 -3.644 -11.952 1.00 94.44 72 ILE A O 1
ATOM 572 N N . PHE A 1 73 ? 12.923 -4.060 -9.878 1.00 95.06 73 PHE A N 1
ATOM 573 C CA . PHE A 1 73 ? 14.200 -4.548 -9.362 1.00 95.06 73 PHE A CA 1
ATOM 574 C C . PHE A 1 73 ? 14.708 -5.760 -10.148 1.00 95.06 73 PHE A C 1
ATOM 576 O O . PHE A 1 73 ? 15.859 -5.757 -10.577 1.00 95.06 73 PHE A O 1
ATOM 583 N N . ILE A 1 74 ? 13.859 -6.769 -10.373 1.00 94.44 74 ILE A N 1
ATOM 584 C CA . ILE A 1 74 ? 14.229 -7.982 -11.121 1.00 94.44 74 ILE A CA 1
ATOM 585 C C . ILE A 1 74 ? 14.593 -7.637 -12.569 1.00 94.44 74 ILE A C 1
ATOM 587 O O . ILE A 1 74 ? 15.618 -8.078 -13.079 1.00 94.44 74 ILE A O 1
ATOM 591 N N . LEU A 1 75 ? 13.788 -6.808 -13.235 1.00 96.56 75 LEU A N 1
ATOM 592 C CA . LEU A 1 75 ? 14.064 -6.400 -14.612 1.00 96.56 75 LEU A CA 1
ATOM 593 C C . LEU A 1 75 ? 15.352 -5.574 -14.712 1.00 96.56 75 LEU A C 1
ATOM 595 O O . LEU A 1 75 ? 16.162 -5.810 -15.604 1.00 96.56 75 LEU A O 1
ATOM 599 N N . ALA A 1 76 ? 15.577 -4.647 -13.780 1.00 94.12 76 ALA A N 1
ATOM 600 C CA . ALA A 1 76 ? 16.775 -3.816 -13.750 1.00 94.12 76 ALA A CA 1
ATOM 601 C C . ALA A 1 76 ? 18.035 -4.625 -13.407 1.00 94.12 76 ALA A C 1
ATOM 603 O O . ALA A 1 76 ? 19.085 -4.393 -13.998 1.00 94.12 76 ALA A O 1
ATOM 604 N N . THR A 1 77 ? 17.949 -5.606 -12.501 1.00 95.06 77 THR A N 1
ATOM 605 C CA . THR A 1 77 ? 19.070 -6.524 -12.225 1.00 95.06 77 THR A CA 1
ATOM 606 C C . THR A 1 77 ? 19.403 -7.378 -13.438 1.00 95.06 77 THR A C 1
ATOM 608 O O . THR A 1 77 ? 20.574 -7.470 -13.798 1.00 95.06 77 THR A O 1
ATOM 611 N N . LEU A 1 78 ? 18.401 -7.955 -14.105 1.00 95.94 78 LEU A N 1
ATOM 612 C CA . LEU A 1 78 ? 18.620 -8.715 -15.337 1.00 95.94 78 LEU A CA 1
ATOM 613 C C . LEU A 1 78 ? 19.238 -7.843 -16.434 1.00 95.94 78 LEU A C 1
ATOM 615 O O . LEU A 1 78 ? 20.201 -8.261 -17.070 1.00 95.94 78 LEU A O 1
ATOM 619 N N . ALA A 1 79 ? 18.747 -6.614 -16.610 1.00 93.50 79 ALA A N 1
ATOM 620 C CA . ALA A 1 79 ? 19.311 -5.660 -17.561 1.00 93.50 79 ALA A CA 1
ATOM 621 C C . ALA A 1 79 ? 20.757 -5.269 -17.213 1.00 93.50 79 ALA A C 1
ATOM 623 O O . ALA A 1 79 ? 21.588 -5.148 -18.111 1.00 93.50 79 ALA A O 1
ATOM 624 N N . ALA A 1 80 ? 21.084 -5.114 -15.926 1.00 94.62 80 ALA A N 1
ATOM 625 C CA . ALA A 1 80 ? 22.445 -4.833 -15.478 1.00 94.62 80 ALA A CA 1
ATOM 626 C C . ALA A 1 80 ? 23.385 -6.012 -15.773 1.00 94.62 80 ALA A C 1
ATOM 628 O O . ALA A 1 80 ? 24.452 -5.803 -16.343 1.00 94.62 80 ALA A O 1
ATOM 629 N N . ILE A 1 81 ? 22.970 -7.246 -15.463 1.00 94.31 81 ILE A N 1
ATOM 630 C CA . ILE A 1 81 ? 23.749 -8.460 -15.758 1.00 94.31 81 ILE A CA 1
ATOM 631 C C . ILE A 1 81 ? 23.956 -8.602 -17.270 1.00 94.31 81 ILE A C 1
ATOM 633 O O . ILE A 1 81 ? 25.085 -8.781 -17.719 1.00 94.31 81 ILE A O 1
ATOM 637 N N . ALA A 1 82 ? 22.890 -8.454 -18.061 1.00 93.31 82 ALA A N 1
ATOM 638 C CA . ALA A 1 82 ? 22.970 -8.507 -19.517 1.00 93.31 82 ALA A CA 1
ATOM 639 C C . ALA A 1 82 ? 23.901 -7.422 -20.080 1.00 93.31 82 ALA A C 1
ATOM 641 O O . ALA A 1 82 ? 24.681 -7.702 -20.984 1.00 93.31 82 ALA A O 1
ATOM 642 N N . SER A 1 83 ? 23.875 -6.212 -19.511 1.00 92.62 83 SER A N 1
ATOM 643 C CA . SER A 1 83 ? 24.763 -5.117 -19.918 1.00 92.62 83 SER A CA 1
ATOM 644 C C . SER A 1 83 ? 26.230 -5.415 -19.610 1.00 92.62 83 SER A C 1
ATOM 646 O O . SER A 1 83 ? 27.085 -5.116 -20.434 1.00 92.62 83 SER A O 1
ATOM 648 N N . VAL A 1 84 ? 26.540 -6.045 -18.471 1.00 94.31 84 VAL A N 1
ATOM 649 C CA . VAL A 1 84 ? 27.918 -6.465 -18.145 1.00 94.31 84 VAL A CA 1
ATOM 650 C C . VAL A 1 84 ? 28.402 -7.557 -19.096 1.00 94.31 84 VAL A C 1
ATOM 652 O O . VAL A 1 84 ? 29.522 -7.478 -19.591 1.00 94.31 84 VAL A O 1
ATOM 655 N N . VAL A 1 85 ? 27.558 -8.548 -19.400 1.00 93.94 85 VAL A N 1
ATOM 656 C CA . VAL A 1 85 ? 27.896 -9.608 -20.365 1.00 93.94 85 VAL A CA 1
ATOM 657 C C . VAL A 1 85 ? 28.096 -9.019 -21.763 1.00 93.94 85 VAL A C 1
ATOM 659 O O . VAL A 1 85 ? 29.072 -9.332 -22.429 1.00 93.94 85 VAL A O 1
ATOM 662 N N . ALA A 1 86 ? 27.225 -8.115 -22.206 1.00 92.38 86 ALA A N 1
ATOM 663 C CA . ALA A 1 86 ? 27.370 -7.463 -23.505 1.00 92.38 86 ALA A CA 1
ATOM 664 C C . ALA A 1 86 ? 28.587 -6.517 -23.563 1.00 92.38 86 ALA A C 1
ATOM 666 O O . ALA A 1 86 ? 29.190 -6.345 -24.626 1.00 92.38 86 ALA A O 1
ATOM 667 N N . ALA A 1 87 ? 29.003 -5.951 -22.425 1.00 93.25 87 ALA A N 1
ATOM 668 C CA . ALA A 1 87 ? 30.193 -5.110 -22.330 1.00 93.25 87 ALA A CA 1
ATOM 669 C C . ALA A 1 87 ? 31.499 -5.872 -22.598 1.00 93.25 87 ALA A C 1
ATOM 671 O O . ALA A 1 87 ? 32.487 -5.239 -22.966 1.00 93.25 87 ALA A O 1
ATOM 672 N N . THR A 1 88 ? 31.510 -7.210 -22.501 1.00 91.06 88 THR A N 1
ATOM 673 C CA . THR A 1 88 ? 32.676 -8.009 -22.917 1.00 91.06 88 THR A CA 1
ATOM 674 C C . THR A 1 88 ? 32.862 -8.022 -24.435 1.00 91.06 88 THR A C 1
ATOM 676 O O . THR A 1 88 ? 33.963 -8.289 -24.903 1.00 91.06 88 THR A O 1
ATOM 679 N N . ALA A 1 89 ? 31.802 -7.750 -25.206 1.00 92.44 89 ALA A N 1
ATOM 680 C CA . ALA A 1 89 ? 31.846 -7.673 -26.665 1.00 92.44 89 ALA A CA 1
ATOM 681 C C . ALA A 1 89 ? 32.004 -6.230 -27.166 1.00 92.44 89 ALA A C 1
ATOM 683 O O . ALA A 1 89 ? 32.759 -5.981 -28.103 1.00 92.44 89 ALA A O 1
ATOM 684 N N . GLN A 1 90 ? 31.305 -5.268 -26.551 1.00 90.75 90 GLN A N 1
ATOM 685 C CA . GLN A 1 90 ? 31.345 -3.870 -26.979 1.00 90.75 90 GLN A CA 1
ATOM 686 C C . GLN A 1 90 ? 31.271 -2.903 -25.794 1.00 90.75 90 GLN A C 1
ATOM 688 O O . GLN A 1 90 ? 30.315 -2.907 -25.019 1.00 90.75 90 GLN A O 1
ATOM 693 N N . ASN A 1 91 ? 32.246 -1.993 -25.716 1.00 91.25 91 ASN A N 1
ATOM 694 C CA . ASN A 1 91 ? 32.419 -1.069 -24.589 1.00 91.25 91 ASN A CA 1
ATOM 695 C C . ASN A 1 91 ? 31.203 -0.148 -24.331 1.00 91.25 91 ASN A C 1
ATOM 697 O O . ASN A 1 91 ? 30.978 0.282 -23.204 1.00 91.25 91 ASN A O 1
ATOM 701 N N . SER A 1 92 ? 30.378 0.132 -25.347 1.00 92.25 92 SER A N 1
ATOM 702 C CA . SER A 1 92 ? 29.171 0.966 -25.225 1.00 92.25 92 SER A CA 1
ATOM 703 C C . SER A 1 92 ? 28.129 0.421 -24.233 1.00 92.25 92 SER A C 1
ATOM 705 O O . SER A 1 92 ? 27.316 1.188 -23.722 1.00 92.25 92 SER A O 1
ATOM 707 N N . TRP A 1 93 ? 28.147 -0.874 -23.906 1.00 92.25 93 TRP A N 1
ATOM 708 C CA . TRP A 1 93 ? 27.187 -1.463 -22.964 1.00 92.25 93 TRP A CA 1
ATOM 709 C C . TRP A 1 93 ? 27.421 -1.077 -21.497 1.00 92.25 93 TRP A C 1
ATOM 711 O O . TRP A 1 93 ? 26.506 -1.209 -20.680 1.00 92.25 93 TRP A O 1
ATOM 721 N N . TRP A 1 94 ? 28.575 -0.489 -21.160 1.00 92.69 94 TRP A N 1
ATOM 722 C CA . TRP A 1 94 ? 28.803 0.093 -19.83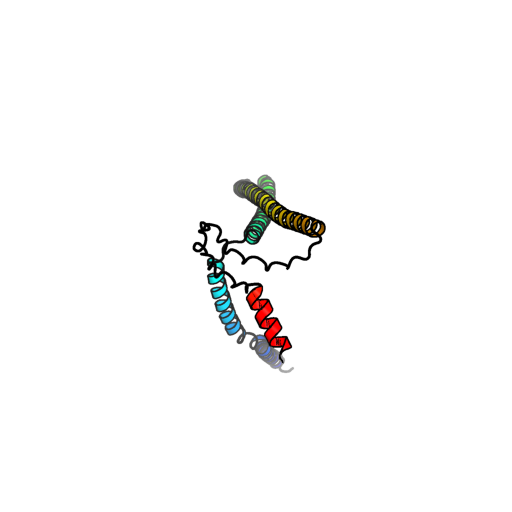2 1.00 92.69 94 TRP A CA 1
ATOM 723 C C . TRP A 1 94 ? 27.811 1.210 -19.488 1.00 92.69 94 TRP A C 1
ATOM 725 O O . TRP A 1 94 ? 27.450 1.352 -18.321 1.00 92.69 94 TRP A O 1
ATOM 735 N N . PHE A 1 95 ? 27.295 1.949 -20.480 1.00 93.38 95 PHE A N 1
ATOM 736 C CA . PHE A 1 95 ? 26.230 2.934 -20.254 1.00 93.38 95 PHE A CA 1
ATOM 737 C C . PHE A 1 95 ? 24.922 2.271 -19.798 1.00 93.38 95 PHE A C 1
ATOM 739 O O . PHE A 1 95 ? 24.253 2.777 -18.897 1.00 93.38 95 PHE A O 1
ATOM 746 N N . GLY A 1 96 ? 24.586 1.107 -20.365 1.00 90.62 96 GLY A N 1
ATOM 747 C CA . GLY A 1 96 ? 23.431 0.312 -19.942 1.00 90.62 96 GLY A CA 1
ATOM 748 C C . GLY A 1 96 ? 23.563 -0.151 -18.492 1.00 90.62 96 GLY A C 1
ATOM 749 O O . GLY A 1 96 ? 22.630 0.003 -17.704 1.00 90.62 96 GLY A O 1
ATOM 750 N N . PHE A 1 97 ? 24.755 -0.614 -18.103 1.00 93.69 97 PHE A N 1
ATOM 751 C CA . PHE A 1 97 ? 25.047 -0.978 -16.716 1.00 93.69 97 PHE A CA 1
ATOM 752 C C . PHE A 1 97 ? 24.972 0.227 -15.768 1.00 93.69 97 PHE A C 1
ATOM 754 O O . PHE A 1 97 ? 24.327 0.140 -14.722 1.00 93.69 97 PHE A O 1
ATOM 761 N N . ALA A 1 98 ? 25.558 1.365 -16.154 1.00 94.38 98 ALA A N 1
ATOM 762 C CA . ALA A 1 98 ? 25.567 2.592 -15.357 1.00 94.38 98 ALA A CA 1
ATOM 763 C C . ALA A 1 98 ? 24.159 3.128 -15.047 1.00 94.38 98 ALA A C 1
ATOM 765 O O . ALA A 1 98 ? 23.987 3.819 -14.049 1.00 94.38 98 ALA A O 1
ATOM 766 N N . ILE A 1 99 ? 23.152 2.792 -15.860 1.00 95.00 99 ILE A N 1
ATOM 767 C CA . ILE A 1 99 ? 21.745 3.155 -15.630 1.00 95.00 99 ILE A CA 1
ATOM 768 C C . ILE A 1 99 ? 20.991 2.036 -14.899 1.00 95.00 99 ILE A C 1
ATOM 770 O O . ILE A 1 99 ? 20.284 2.286 -13.920 1.00 95.00 99 ILE A O 1
ATOM 774 N N . ALA A 1 100 ? 21.132 0.790 -15.353 1.00 93.38 100 ALA A N 1
ATOM 775 C CA . ALA A 1 100 ? 20.377 -0.341 -14.819 1.00 93.38 100 ALA A CA 1
ATOM 776 C C . ALA A 1 100 ? 20.767 -0.675 -13.370 1.00 93.38 100 ALA A C 1
ATOM 778 O O . ALA A 1 100 ? 19.912 -1.034 -12.558 1.00 93.38 100 ALA A O 1
ATOM 779 N N . PHE A 1 101 ? 22.043 -0.511 -13.020 1.00 94.88 101 PHE A N 1
ATOM 780 C CA . PHE A 1 101 ? 22.545 -0.786 -11.679 1.00 94.88 101 PHE A CA 1
ATOM 781 C C . PHE A 1 101 ? 21.980 0.157 -10.597 1.00 94.88 101 PHE A C 1
ATOM 783 O O . PHE A 1 101 ? 21.401 -0.347 -9.630 1.00 94.88 101 PHE A O 1
ATOM 790 N N . PRO A 1 102 ? 22.053 1.500 -10.720 1.00 96.44 102 PRO A N 1
ATOM 791 C CA . PRO A 1 102 ? 21.445 2.387 -9.730 1.00 96.44 102 PRO A CA 1
ATOM 792 C C . PRO A 1 102 ? 19.920 2.267 -9.700 1.00 96.44 102 PRO A C 1
ATOM 794 O O . PRO A 1 102 ? 19.335 2.344 -8.620 1.00 96.44 102 PRO A O 1
ATOM 797 N N . LEU A 1 103 ? 19.267 2.013 -10.842 1.00 95.88 103 LEU A N 1
ATOM 798 C CA . LEU A 1 103 ? 17.826 1.749 -10.879 1.00 95.88 103 LEU A CA 1
ATOM 799 C C . LEU A 1 103 ? 17.467 0.504 -10.058 1.00 95.88 103 LEU A C 1
ATOM 801 O O . LEU A 1 103 ? 16.520 0.529 -9.272 1.00 95.88 103 LEU A O 1
ATOM 805 N N . SER A 1 104 ? 18.251 -0.563 -10.200 1.00 95.50 104 SER A N 1
ATOM 806 C CA . SER A 1 104 ? 18.117 -1.780 -9.405 1.00 95.50 104 SER A CA 1
ATOM 807 C C . SER A 1 104 ? 18.273 -1.489 -7.906 1.00 95.50 104 SER A C 1
ATOM 809 O O . SER A 1 104 ? 17.365 -1.771 -7.121 1.00 95.50 104 SER A O 1
ATOM 811 N N . LEU A 1 105 ? 19.363 -0.835 -7.495 1.00 96.81 105 LEU A N 1
ATOM 812 C CA . LEU A 1 105 ? 19.590 -0.502 -6.084 1.00 96.81 105 LEU A CA 1
ATOM 813 C C . LEU A 1 105 ? 18.485 0.390 -5.503 1.00 96.81 105 LEU A C 1
ATOM 815 O O . LEU A 1 105 ? 17.969 0.107 -4.419 1.00 96.81 105 LEU A O 1
ATOM 819 N N . GLY A 1 106 ? 18.074 1.429 -6.232 1.00 95.50 106 GLY A N 1
ATOM 820 C CA . GLY A 1 106 ? 16.981 2.309 -5.823 1.00 95.50 106 GLY A CA 1
ATOM 821 C C . GLY A 1 106 ? 15.668 1.545 -5.649 1.00 95.50 106 GLY A C 1
ATOM 822 O O . GLY A 1 106 ? 14.984 1.693 -4.634 1.00 95.50 106 GLY A O 1
ATOM 823 N N . SER A 1 107 ? 15.355 0.654 -6.591 1.00 93.88 107 SER A N 1
ATOM 824 C CA . SER A 1 107 ? 14.163 -0.191 -6.533 1.00 93.88 107 SER A CA 1
ATOM 825 C C . SER A 1 107 ? 14.175 -1.132 -5.325 1.00 93.88 107 SER A C 1
ATOM 827 O O . SER A 1 107 ? 13.156 -1.282 -4.647 1.00 93.88 107 SER A O 1
ATOM 829 N N . LEU A 1 108 ? 15.333 -1.709 -4.990 1.00 94.25 108 LEU A N 1
ATOM 830 C CA . LEU A 1 108 ? 15.498 -2.585 -3.830 1.00 94.25 108 LEU A CA 1
ATOM 831 C C . LEU A 1 108 ? 15.256 -1.847 -2.506 1.00 94.25 108 LEU A C 1
ATOM 833 O O . LEU A 1 108 ? 14.578 -2.373 -1.618 1.00 94.25 108 LEU A O 1
ATOM 837 N N . ILE A 1 109 ? 15.780 -0.624 -2.370 1.00 95.56 109 ILE A N 1
ATOM 838 C CA . ILE A 1 109 ? 15.599 0.203 -1.166 1.00 95.56 109 ILE A CA 1
ATOM 839 C C . ILE A 1 109 ? 14.119 0.539 -0.978 1.00 95.56 109 ILE A C 1
ATOM 841 O O . ILE A 1 109 ? 13.575 0.335 0.111 1.00 95.56 109 ILE A O 1
ATOM 845 N N . ILE A 1 110 ? 13.444 0.990 -2.039 1.00 94.06 110 ILE A N 1
ATOM 846 C CA . ILE A 1 110 ? 12.016 1.329 -1.991 1.00 94.06 110 ILE A CA 1
ATOM 847 C C . ILE A 1 110 ? 11.183 0.085 -1.665 1.00 94.06 110 ILE A C 1
ATOM 849 O O . ILE A 1 110 ? 10.301 0.141 -0.805 1.00 94.06 110 ILE A O 1
ATOM 853 N N . GLN A 1 111 ? 11.491 -1.057 -2.286 1.00 93.62 111 GLN A N 1
ATOM 854 C CA . GLN A 1 111 ? 10.830 -2.329 -2.004 1.00 93.62 111 GLN A CA 1
ATOM 855 C C . GLN A 1 111 ? 10.983 -2.735 -0.530 1.00 93.62 111 GLN A C 1
ATOM 857 O O . GLN A 1 111 ? 9.996 -3.107 0.107 1.00 93.62 111 GLN A O 1
ATOM 862 N N . ARG A 1 112 ? 12.197 -2.656 0.031 1.00 93.25 112 ARG A N 1
ATOM 863 C CA . ARG A 1 112 ? 12.484 -2.996 1.438 1.00 93.25 112 ARG A CA 1
ATOM 864 C C . ARG A 1 112 ? 11.784 -2.044 2.405 1.00 93.25 112 ARG A C 1
ATOM 866 O O . ARG A 1 112 ? 11.176 -2.496 3.378 1.00 93.25 112 ARG A O 1
ATOM 873 N N . ALA A 1 113 ? 11.813 -0.744 2.118 1.00 93.06 113 ALA A N 1
ATOM 874 C CA . ALA A 1 113 ? 11.120 0.263 2.909 1.00 93.06 113 ALA A CA 1
ATOM 875 C C . ALA A 1 113 ? 9.603 0.014 2.919 1.00 93.06 113 ALA A C 1
ATOM 877 O O . ALA A 1 113 ? 9.009 -0.081 3.997 1.00 93.06 113 ALA A O 1
ATOM 878 N N . ALA A 1 114 ? 8.996 -0.194 1.745 1.00 93.06 114 ALA A N 1
ATOM 879 C CA . ALA A 1 114 ? 7.574 -0.503 1.608 1.00 93.06 114 ALA A CA 1
ATOM 880 C C . ALA A 1 114 ? 7.195 -1.802 2.336 1.00 93.06 114 ALA A C 1
ATOM 882 O O . ALA A 1 114 ? 6.233 -1.815 3.103 1.00 93.06 114 ALA A O 1
ATOM 883 N N . ALA A 1 115 ? 7.987 -2.868 2.184 1.00 92.25 115 ALA A N 1
ATOM 884 C CA . ALA A 1 115 ? 7.754 -4.143 2.862 1.00 92.25 115 ALA A CA 1
ATOM 885 C C . ALA A 1 115 ? 7.787 -4.001 4.394 1.00 92.25 115 ALA A C 1
ATOM 887 O O . ALA A 1 115 ? 6.907 -4.509 5.090 1.00 92.25 115 ALA A O 1
ATOM 888 N N . SER A 1 116 ? 8.772 -3.272 4.928 1.00 94.19 116 SER A N 1
ATOM 889 C CA . SER A 1 116 ? 8.911 -3.069 6.376 1.00 94.19 116 SER A CA 1
ATOM 890 C C . SER A 1 116 ? 7.736 -2.283 6.968 1.00 94.19 116 SER A C 1
ATOM 892 O O . SER A 1 116 ? 7.203 -2.640 8.020 1.00 94.19 116 SER A O 1
ATOM 894 N N . GLN A 1 117 ? 7.288 -1.236 6.274 1.00 93.69 117 GLN A N 1
ATOM 895 C CA . GLN A 1 117 ? 6.146 -0.432 6.689 1.00 93.69 117 GLN A CA 1
ATOM 896 C C . GLN A 1 117 ? 4.834 -1.230 6.566 1.00 93.69 117 GLN A C 1
ATOM 898 O O . GLN A 1 117 ? 3.980 -1.137 7.449 1.00 93.69 117 GLN A O 1
ATOM 903 N N . ALA A 1 118 ? 4.695 -2.071 5.534 1.00 92.81 118 ALA A N 1
ATOM 904 C CA . ALA A 1 118 ? 3.529 -2.931 5.340 1.00 92.81 118 ALA A CA 1
ATOM 905 C C . ALA A 1 118 ? 3.427 -3.981 6.448 1.00 92.81 118 ALA A C 1
ATOM 907 O O . ALA A 1 118 ? 2.355 -4.160 7.023 1.00 92.81 118 ALA A O 1
ATOM 908 N N . ALA A 1 119 ? 4.547 -4.610 6.816 1.00 93.31 119 ALA A N 1
ATOM 909 C CA . ALA A 1 119 ? 4.604 -5.566 7.916 1.00 93.31 119 ALA A CA 1
ATOM 910 C C . ALA A 1 119 ? 4.231 -4.921 9.261 1.00 93.31 119 ALA A C 1
ATOM 912 O O . ALA A 1 119 ? 3.429 -5.479 10.013 1.00 93.31 119 ALA A O 1
ATOM 913 N N . LYS A 1 120 ? 4.749 -3.716 9.547 1.00 94.94 120 LYS A N 1
ATOM 914 C CA . LYS A 1 120 ? 4.387 -2.953 10.754 1.00 94.94 120 LYS A CA 1
ATOM 915 C C . LYS A 1 120 ? 2.888 -2.647 10.799 1.00 94.94 120 LYS A C 1
ATOM 917 O O . LYS A 1 120 ? 2.243 -2.886 11.819 1.00 94.94 120 LYS A O 1
ATOM 922 N N . LEU A 1 121 ? 2.323 -2.155 9.695 1.00 92.56 121 LEU A N 1
ATOM 923 C CA . LEU A 1 121 ? 0.906 -1.802 9.618 1.00 92.56 121 LEU A CA 1
ATOM 924 C C . LEU A 1 121 ? -0.003 -3.033 9.737 1.00 92.56 121 LEU A C 1
ATOM 926 O O . LEU A 1 121 ? -0.943 -3.023 10.529 1.00 92.56 121 LEU A O 1
ATOM 930 N N . ALA A 1 122 ? 0.313 -4.117 9.026 1.00 93.50 122 ALA A N 1
ATOM 931 C CA . ALA A 1 122 ? -0.412 -5.381 9.126 1.00 93.50 122 ALA A CA 1
ATOM 932 C C . ALA A 1 122 ? -0.365 -5.954 10.553 1.00 93.50 122 ALA A C 1
ATOM 934 O O . ALA A 1 122 ? -1.386 -6.403 11.076 1.00 93.50 122 ALA A O 1
ATOM 935 N N . GLY A 1 123 ? 0.794 -5.872 11.216 1.00 94.19 123 GLY A N 1
ATOM 936 C CA . GLY A 1 123 ? 0.950 -6.261 12.616 1.00 94.19 123 GLY A CA 1
ATOM 937 C C . GLY A 1 123 ? 0.063 -5.442 13.555 1.00 94.19 123 GLY A C 1
ATOM 938 O O . GLY A 1 123 ? -0.602 -6.010 14.421 1.00 94.19 123 GLY A O 1
ATOM 939 N N . ASN A 1 124 ? -0.013 -4.124 13.359 1.00 93.25 124 ASN A N 1
ATOM 940 C CA . ASN A 1 124 ? -0.886 -3.249 14.146 1.00 93.25 124 ASN A CA 1
ATOM 941 C C . ASN A 1 124 ? -2.369 -3.583 13.944 1.00 93.25 124 ASN A C 1
ATOM 943 O O . ASN A 1 124 ? -3.099 -3.704 14.928 1.00 93.25 124 ASN A O 1
ATOM 947 N N . ILE A 1 125 ? -2.799 -3.803 12.698 1.00 91.94 125 ILE A N 1
ATOM 948 C CA . ILE A 1 125 ? -4.174 -4.212 12.372 1.00 91.94 125 ILE A CA 1
ATOM 949 C C . ILE A 1 125 ? -4.503 -5.552 13.042 1.00 91.94 125 ILE A C 1
ATOM 951 O O . ILE A 1 125 ? -5.552 -5.699 13.670 1.00 91.94 125 ILE A O 1
ATOM 955 N N . HIS A 1 126 ? -3.595 -6.527 12.962 1.00 94.12 126 HIS A N 1
ATOM 956 C CA . HIS A 1 126 ? -3.789 -7.830 13.590 1.00 94.12 126 HIS A CA 1
ATOM 957 C C . HIS A 1 126 ? -3.898 -7.719 15.116 1.00 94.12 126 HIS A C 1
ATOM 959 O O . HIS A 1 126 ? -4.834 -8.255 15.707 1.00 94.12 126 HIS A O 1
ATOM 965 N N . ARG A 1 127 ? -2.996 -6.963 15.753 1.00 94.56 127 ARG A N 1
ATOM 966 C CA . ARG A 1 127 ? -3.023 -6.712 17.202 1.00 94.56 127 ARG A CA 1
ATOM 967 C C . ARG A 1 127 ? -4.294 -5.986 17.635 1.00 94.56 127 ARG A C 1
ATOM 969 O O . ARG A 1 127 ? -4.860 -6.342 18.663 1.00 94.56 127 ARG A O 1
ATOM 976 N N . ALA A 1 128 ? -4.772 -5.010 16.863 1.00 90.81 128 ALA A N 1
ATOM 977 C CA . ALA A 1 128 ? -6.035 -4.328 17.139 1.00 90.81 128 ALA A CA 1
ATOM 978 C C . ALA A 1 128 ? -7.212 -5.317 17.130 1.00 90.81 128 ALA A C 1
ATOM 980 O O . ALA A 1 128 ? -7.985 -5.364 18.085 1.00 90.81 128 ALA A O 1
ATOM 981 N N . ARG A 1 129 ? -7.291 -6.187 16.114 1.00 91.62 129 ARG A N 1
ATOM 982 C CA . ARG A 1 129 ? -8.316 -7.244 16.037 1.00 91.62 129 ARG A CA 1
ATOM 983 C C . ARG A 1 129 ? -8.212 -8.238 17.197 1.00 91.62 129 ARG A C 1
ATOM 985 O O . ARG A 1 129 ? -9.232 -8.632 17.756 1.00 91.62 129 ARG A O 1
ATOM 992 N N . GLN A 1 130 ? -6.997 -8.624 17.589 1.00 94.19 130 GLN A N 1
ATOM 993 C CA . GLN A 1 130 ? -6.780 -9.498 18.746 1.00 94.19 130 GLN A CA 1
ATOM 994 C C . GLN A 1 130 ? -7.207 -8.841 20.063 1.00 94.19 130 GLN A C 1
ATOM 996 O O . GLN A 1 130 ? -7.830 -9.505 20.885 1.00 94.19 130 GLN A O 1
ATOM 1001 N N . ARG A 1 131 ? -6.942 -7.542 20.255 1.00 93.44 131 ARG A N 1
ATOM 1002 C CA . ARG A 1 131 ? -7.387 -6.796 21.445 1.00 93.44 131 ARG A CA 1
ATOM 1003 C C . ARG A 1 131 ? -8.905 -6.761 21.564 1.00 93.44 131 ARG A C 1
ATOM 1005 O O . ARG A 1 131 ? -9.416 -7.015 22.646 1.00 93.44 131 ARG A O 1
ATOM 1012 N N . VAL A 1 132 ? -9.620 -6.512 20.464 1.00 91.06 132 VAL A N 1
ATOM 1013 C CA . VAL A 1 132 ? -11.093 -6.537 20.458 1.00 91.06 132 VAL A CA 1
ATOM 1014 C C . VAL A 1 132 ? -11.612 -7.916 20.868 1.00 91.06 132 VAL A C 1
ATOM 1016 O O . VAL A 1 132 ? -12.465 -8.008 21.743 1.00 91.06 132 VAL A O 1
ATOM 1019 N N . ARG A 1 133 ? -11.043 -8.998 20.317 1.00 92.62 133 ARG A N 1
ATOM 1020 C CA . ARG A 1 133 ? -11.417 -10.374 20.693 1.00 92.62 133 ARG A CA 1
ATOM 1021 C C . ARG A 1 133 ? -11.114 -10.688 22.158 1.00 92.62 133 ARG A C 1
ATOM 1023 O O . ARG A 1 133 ? -11.955 -11.266 22.831 1.00 92.62 133 ARG A O 1
ATOM 1030 N N . ALA A 1 134 ? -9.944 -10.287 22.651 1.00 93.44 134 ALA A N 1
ATOM 1031 C CA . ALA A 1 134 ? -9.546 -10.503 24.040 1.00 93.44 134 ALA A CA 1
ATOM 1032 C C . ALA A 1 134 ? -10.413 -9.701 25.026 1.00 93.44 134 ALA A C 1
ATOM 1034 O O . ALA A 1 134 ? -10.737 -10.186 26.107 1.00 93.44 134 ALA A O 1
ATOM 1035 N N . ASN A 1 135 ? -10.808 -8.479 24.667 1.00 90.81 135 ASN A N 1
ATOM 1036 C CA . ASN A 1 135 ? -11.718 -7.673 25.478 1.00 90.81 135 ASN A CA 1
ATOM 1037 C C . ASN A 1 135 ? -13.133 -8.258 25.468 1.00 90.81 135 ASN A C 1
ATOM 1039 O O . ASN A 1 135 ? -13.747 -8.360 26.526 1.00 90.81 135 ASN A O 1
ATOM 1043 N N . ALA A 1 136 ? -13.615 -8.715 24.309 1.00 88.44 136 ALA A N 1
ATOM 1044 C CA . ALA A 1 136 ? -14.900 -9.397 24.195 1.00 88.44 136 ALA A CA 1
ATOM 1045 C C . ALA A 1 136 ? -14.934 -10.688 25.030 1.00 88.44 136 ALA A C 1
ATOM 1047 O O . ALA A 1 136 ? -15.877 -10.898 25.785 1.00 88.44 136 ALA A O 1
ATOM 1048 N N . SER A 1 137 ? -13.879 -11.513 24.987 1.00 90.12 137 SER A N 1
ATOM 1049 C CA . SER A 1 137 ? -13.808 -12.734 25.801 1.00 90.12 137 SER A CA 1
ATOM 1050 C C . SER A 1 137 ? -13.750 -12.436 27.301 1.00 90.12 137 SER A C 1
ATOM 1052 O O . SER A 1 137 ? -14.358 -13.149 28.093 1.00 90.12 137 SER A O 1
ATOM 1054 N N . LYS A 1 138 ? -13.045 -11.371 27.711 1.00 8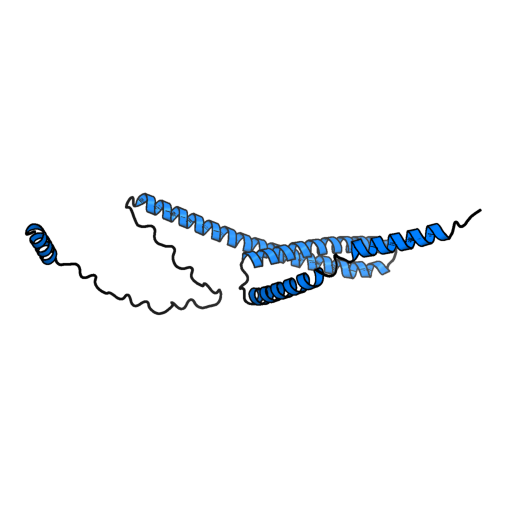9.19 138 LYS A N 1
ATOM 1055 C CA . LYS A 1 138 ? -13.017 -10.920 29.113 1.00 89.19 138 LYS A CA 1
ATOM 1056 C C . LYS A 1 138 ? -14.383 -10.419 29.577 1.00 89.19 138 LYS A C 1
ATOM 1058 O O . LYS A 1 138 ? -14.815 -10.785 30.664 1.00 89.19 138 LYS A O 1
ATOM 1063 N N . SER A 1 139 ? -15.060 -9.620 28.753 1.00 85.06 139 SER A N 1
ATOM 1064 C CA . SER A 1 139 ? -16.420 -9.144 29.025 1.00 85.06 139 SER A CA 1
ATOM 1065 C C . SER A 1 139 ? -17.392 -10.318 29.167 1.00 85.06 139 SER A C 1
ATOM 1067 O O . SER A 1 139 ? -18.116 -10.394 30.156 1.00 85.06 139 SER A O 1
ATOM 1069 N N . GLN A 1 140 ? -17.320 -11.303 28.269 1.00 84.69 140 GLN A N 1
ATOM 1070 C CA . GLN A 1 140 ? -18.135 -12.514 28.347 1.00 84.69 140 GLN A CA 1
ATOM 1071 C C . GLN A 1 140 ? -17.848 -13.338 29.614 1.00 84.69 140 GLN A C 1
ATOM 1073 O O . GLN A 1 140 ? -18.780 -13.806 30.267 1.00 84.69 140 GLN A O 1
ATOM 1078 N N . ALA A 1 141 ? -16.577 -13.492 29.998 1.00 85.00 141 ALA A N 1
ATOM 1079 C CA . ALA A 1 141 ? -16.199 -14.183 31.232 1.00 85.00 141 ALA A CA 1
ATOM 1080 C C . ALA A 1 141 ? -16.719 -13.460 32.488 1.00 85.00 141 ALA A C 1
ATOM 1082 O O . ALA A 1 141 ? -17.153 -14.110 33.438 1.00 85.00 141 ALA A O 1
ATOM 1083 N N . GLN A 1 142 ? -16.719 -12.124 32.478 1.00 84.00 142 GLN A N 1
ATOM 1084 C CA . GLN A 1 142 ? -17.275 -11.317 33.562 1.00 84.00 142 GLN A CA 1
ATOM 1085 C C . GLN A 1 142 ? -18.798 -11.485 33.663 1.00 84.00 142 GLN A C 1
ATOM 1087 O O . GLN A 1 142 ? -19.302 -11.735 34.755 1.00 84.00 142 GLN A O 1
ATOM 1092 N N . MET A 1 143 ? -19.521 -11.441 32.537 1.00 75.69 143 MET A N 1
ATOM 1093 C CA . MET A 1 143 ? -20.972 -11.681 32.506 1.00 75.69 143 MET A CA 1
ATOM 1094 C C . MET A 1 143 ? -21.337 -13.084 33.011 1.00 75.69 143 MET A C 1
ATOM 1096 O O . MET A 1 143 ? -22.287 -13.244 33.773 1.00 75.69 143 MET A O 1
ATOM 1100 N N . ALA A 1 144 ? -20.557 -14.106 32.643 1.00 80.62 144 ALA A N 1
ATOM 1101 C CA . ALA A 1 144 ? -20.772 -15.473 33.118 1.00 80.62 144 ALA A CA 1
ATOM 1102 C C . ALA A 1 144 ? -20.593 -15.614 34.643 1.00 80.62 144 ALA A C 1
ATOM 1104 O O . ALA A 1 144 ? -21.244 -16.454 35.268 1.00 80.62 144 ALA A O 1
ATOM 1105 N N . LYS A 1 145 ? -19.723 -14.795 35.249 1.00 83.25 145 LYS A N 1
ATOM 1106 C CA . LYS A 1 145 ? -19.494 -14.783 36.699 1.00 83.25 145 LYS A CA 1
ATOM 1107 C C . LYS A 1 145 ? -20.644 -14.127 37.464 1.00 83.25 145 LYS A C 1
ATOM 1109 O O . LYS A 1 145 ? -20.965 -14.594 38.553 1.00 83.25 145 LYS A O 1
ATOM 1114 N N . ASP A 1 146 ? -21.255 -13.088 36.899 1.00 80.19 146 ASP A N 1
ATOM 1115 C CA . ASP A 1 146 ? -22.276 -12.289 37.586 1.00 80.19 146 ASP A CA 1
ATOM 1116 C C . ASP A 1 146 ? -23.630 -13.020 37.713 1.00 80.19 146 ASP A C 1
ATOM 1118 O O . ASP A 1 146 ? -24.391 -12.747 38.635 1.00 80.19 146 ASP A O 1
ATOM 1122 N N . ARG A 1 147 ? -23.929 -14.007 36.844 1.00 74.00 147 ARG A N 1
ATOM 1123 C CA . ARG A 1 147 ? -25.162 -14.850 36.801 1.00 74.00 147 ARG A CA 1
ATOM 1124 C C . ARG A 1 147 ? -26.509 -14.104 36.821 1.00 74.00 147 ARG A C 1
ATOM 1126 O O . ARG A 1 147 ? -27.554 -14.738 36.692 1.00 74.00 147 ARG A O 1
ATOM 1133 N N . GLN A 1 148 ? -26.503 -12.789 36.964 1.00 80.75 148 GLN A N 1
ATOM 1134 C CA . GLN A 1 148 ? -27.665 -11.922 36.954 1.00 80.75 148 GLN A CA 1
ATOM 1135 C C . GLN A 1 148 ? -28.008 -11.594 35.505 1.00 80.75 148 GLN A C 1
ATOM 1137 O O . GLN A 1 148 ? -27.135 -11.287 34.691 1.00 80.75 148 GLN A O 1
ATOM 1142 N N . TRP A 1 149 ? -29.291 -11.687 35.169 1.00 73.44 149 TRP A N 1
ATOM 1143 C CA . TRP A 1 149 ? -29.769 -11.271 33.861 1.00 73.44 149 TRP A CA 1
ATOM 1144 C C . TRP A 1 149 ? -29.657 -9.747 33.762 1.00 73.44 149 TRP A C 1
ATOM 1146 O O . TRP A 1 149 ? -30.364 -9.027 34.466 1.00 73.44 149 TRP A O 1
ATOM 1156 N N . SER A 1 150 ? -28.759 -9.263 32.905 1.00 75.12 150 SER A N 1
ATOM 1157 C CA . SER A 1 150 ? -28.680 -7.855 32.525 1.00 75.12 150 SER A CA 1
ATOM 1158 C C . SER A 1 150 ? -29.152 -7.680 31.076 1.00 75.12 150 SER A C 1
ATOM 1160 O O . SER A 1 150 ? -28.868 -8.531 30.224 1.00 75.12 150 SER A O 1
ATOM 1162 N N . PRO A 1 151 ? -29.897 -6.605 30.764 1.00 76.38 151 PRO A N 1
ATOM 1163 C CA . PRO A 1 151 ? -30.256 -6.288 29.388 1.00 76.38 151 PRO A CA 1
ATOM 1164 C C . PRO A 1 151 ? -28.997 -6.121 28.529 1.00 76.38 151 PRO A C 1
ATOM 1166 O O . PRO A 1 151 ? -28.046 -5.473 28.961 1.00 76.38 151 PRO A O 1
ATOM 1169 N N . ASN A 1 152 ? -28.994 -6.664 27.307 1.00 79.81 152 ASN A N 1
ATOM 1170 C CA . ASN A 1 152 ? -27.921 -6.405 26.347 1.00 79.81 152 ASN A CA 1
ATOM 1171 C C . ASN A 1 152 ? -27.950 -4.911 25.982 1.00 79.81 152 ASN A C 1
ATOM 1173 O O . ASN A 1 152 ? -28.934 -4.484 25.364 1.00 79.81 152 ASN A O 1
ATOM 1177 N N . PRO A 1 153 ? -26.941 -4.109 26.367 1.00 75.44 153 PRO A N 1
ATOM 1178 C CA . PRO A 1 153 ? -26.936 -2.704 26.009 1.00 75.44 153 PRO A CA 1
ATOM 1179 C C . PRO A 1 153 ? -26.885 -2.584 24.487 1.00 75.44 153 PRO A C 1
ATOM 1181 O O . PRO A 1 153 ? -26.259 -3.392 23.792 1.00 75.44 153 PRO A O 1
ATOM 1184 N N . LEU A 1 154 ? -27.573 -1.575 23.961 1.00 81.69 154 LEU A N 1
ATOM 1185 C CA . LEU A 1 154 ? -27.409 -1.215 22.561 1.00 81.69 154 LEU A CA 1
ATOM 1186 C C . LEU A 1 154 ? -25.940 -0.822 22.338 1.00 81.69 154 LEU A C 1
ATOM 1188 O O . LEU A 1 154 ? -25.329 -0.249 23.241 1.00 81.69 154 LEU A O 1
ATOM 1192 N N . PRO A 1 155 ? -25.355 -1.151 21.175 1.00 77.62 155 PRO A N 1
ATOM 1193 C CA . PRO A 1 155 ? -24.002 -0.719 20.873 1.00 77.62 155 PRO A CA 1
ATOM 1194 C C . PRO A 1 155 ? -23.943 0.805 20.944 1.00 77.62 155 PRO A C 1
ATOM 1196 O O . PRO A 1 155 ? -24.819 1.482 20.397 1.00 77.62 155 PRO A O 1
ATOM 1199 N N . ASP A 1 156 ? -22.909 1.324 21.603 1.00 78.00 156 ASP A N 1
ATOM 1200 C CA . ASP A 1 156 ? -22.672 2.760 21.640 1.00 78.00 156 ASP A CA 1
ATOM 1201 C C . ASP A 1 156 ? -22.633 3.314 20.209 1.00 78.00 156 ASP A C 1
ATOM 1203 O O . ASP A 1 156 ? -22.121 2.645 19.294 1.00 78.00 156 ASP A O 1
ATOM 1207 N N . PRO A 1 157 ? -23.178 4.523 19.985 1.00 75.12 157 PRO A N 1
ATOM 1208 C CA . PRO A 1 157 ? -23.134 5.151 18.677 1.00 75.12 157 PRO A CA 1
ATOM 1209 C C . PRO A 1 157 ? -21.681 5.213 18.217 1.00 75.12 157 PRO A C 1
ATOM 1211 O O . PRO A 1 157 ? -20.802 5.625 18.974 1.00 75.12 157 PRO A O 1
ATOM 1214 N N . MET A 1 158 ? -21.424 4.775 16.980 1.00 66.62 158 MET A N 1
ATOM 1215 C CA . MET A 1 158 ? -20.080 4.817 16.413 1.00 66.62 158 MET A CA 1
ATOM 1216 C C . MET A 1 158 ? -19.574 6.258 16.502 1.00 66.62 158 MET A C 1
ATOM 1218 O O . MET A 1 158 ? -20.159 7.127 15.851 1.00 66.62 158 MET A O 1
ATOM 1222 N N . PRO A 1 159 ? -18.520 6.539 17.290 1.00 65.00 159 PRO A N 1
ATOM 1223 C CA . PRO A 1 159 ? -17.968 7.876 17.301 1.00 65.00 159 PRO A CA 1
ATOM 1224 C C . PRO A 1 159 ? -17.493 8.171 15.879 1.00 65.00 159 PRO A C 1
ATOM 1226 O O . PRO A 1 159 ? -16.782 7.354 15.281 1.00 65.00 159 PRO A O 1
ATOM 1229 N N . GLU A 1 160 ? -17.884 9.318 15.319 1.00 61.06 160 GLU A N 1
ATOM 1230 C CA . GLU A 1 160 ? -17.248 9.854 14.116 1.00 61.06 160 GLU A CA 1
ATOM 1231 C C . GLU A 1 160 ? -15.804 10.213 14.486 1.00 61.06 160 GLU A C 1
ATOM 1233 O O . GLU A 1 160 ? -15.461 11.366 14.726 1.00 61.06 160 GLU A O 1
ATOM 1238 N N . VAL A 1 161 ? -14.931 9.210 14.600 1.00 57.22 161 VAL A N 1
ATOM 1239 C CA . VAL A 1 161 ? -13.512 9.422 14.871 1.00 57.22 161 VAL A CA 1
ATOM 1240 C C . VAL A 1 161 ? -12.879 9.893 13.570 1.00 57.22 161 VAL A C 1
ATOM 1242 O O . VAL A 1 161 ? -12.230 9.136 12.841 1.00 57.22 161 VAL A O 1
ATOM 1245 N N . LYS A 1 162 ? -13.081 11.171 13.255 1.00 60.03 162 LYS A N 1
ATOM 1246 C CA . LYS A 1 162 ? -12.328 11.870 12.222 1.00 60.03 162 LYS A CA 1
ATOM 1247 C C . LYS A 1 162 ? -10.903 12.014 12.742 1.00 60.03 162 LYS A C 1
ATOM 1249 O O . LYS A 1 162 ? -10.592 12.823 13.609 1.00 60.03 162 LYS A O 1
ATOM 1254 N N . ARG A 1 163 ? -10.025 11.125 12.270 1.00 54.03 163 ARG A N 1
ATOM 1255 C CA . ARG A 1 163 ? -8.611 11.057 12.661 1.00 54.03 163 ARG A CA 1
ATOM 1256 C C . ARG A 1 163 ? -7.936 12.411 12.367 1.00 54.03 163 ARG A C 1
ATOM 1258 O O . ARG A 1 163 ? -7.617 12.679 11.214 1.00 54.03 163 ARG A O 1
ATOM 1265 N N . GLY A 1 164 ? -7.714 13.229 13.399 1.00 60.31 164 GLY A N 1
ATOM 1266 C CA . GLY A 1 164 ? -7.145 14.582 13.292 1.00 60.31 164 GLY A CA 1
ATOM 1267 C C . GLY A 1 164 ? -8.010 15.684 13.910 1.00 60.31 164 GLY A C 1
ATOM 1268 O O . GLY A 1 164 ? -7.510 16.782 14.130 1.00 60.31 164 GLY A O 1
ATOM 1269 N N . GLU A 1 165 ? -9.267 15.392 14.239 1.00 62.69 165 GLU A N 1
ATOM 1270 C CA . GLU A 1 165 ? -10.102 16.281 15.041 1.00 62.69 165 GLU A CA 1
ATOM 1271 C C . GLU A 1 165 ? -9.885 15.976 16.528 1.00 62.69 165 GLU A C 1
ATOM 1273 O O . GLU A 1 165 ? -9.819 14.815 16.945 1.00 62.69 165 GLU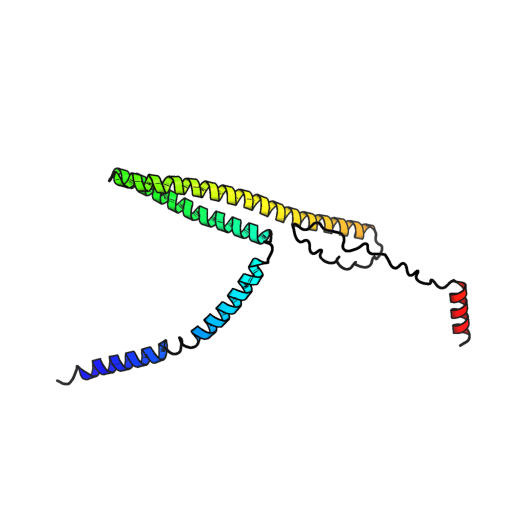 A O 1
ATOM 1278 N N . LEU A 1 166 ? -9.737 17.029 17.336 1.00 56.28 166 LEU A N 1
ATOM 1279 C CA . LEU A 1 166 ? -9.866 16.901 18.781 1.00 56.28 166 LEU A CA 1
ATOM 1280 C C . LEU A 1 166 ? -11.295 16.429 19.032 1.00 56.28 166 LEU A C 1
ATOM 1282 O O . LEU A 1 166 ? -12.234 17.101 18.608 1.00 56.28 166 LEU A O 1
ATOM 1286 N N . VAL A 1 167 ? -11.446 15.278 19.690 1.00 56.94 167 VAL A N 1
ATOM 1287 C CA . VAL A 1 167 ? -12.737 14.800 20.192 1.00 56.94 167 VAL A CA 1
ATOM 1288 C C . VAL A 1 167 ? -13.172 15.794 21.263 1.00 56.94 167 VAL A C 1
ATOM 1290 O O . VAL A 1 167 ? -12.908 15.612 22.448 1.00 56.94 167 VAL A O 1
ATOM 1293 N N . GLN A 1 168 ? -13.747 16.913 20.833 1.00 58.50 168 GLN A N 1
ATOM 1294 C CA . GLN A 1 168 ? -14.470 17.787 21.730 1.00 58.50 168 GLN A CA 1
ATOM 1295 C C . GLN A 1 168 ? -15.700 16.983 22.143 1.00 58.50 168 GLN A C 1
ATOM 1297 O O . GLN A 1 168 ? -16.402 16.485 21.255 1.00 58.50 168 GLN A O 1
ATOM 1302 N N . PRO A 1 169 ? -15.938 16.771 23.447 1.00 58.38 169 PRO A N 1
ATOM 1303 C CA . PRO A 1 169 ? -17.188 16.168 23.872 1.00 58.38 169 PRO A CA 1
ATOM 1304 C C . PRO A 1 169 ? -18.309 17.019 23.271 1.00 58.38 169 PRO A C 1
ATOM 1306 O O . PRO A 1 169 ? -18.365 18.224 23.521 1.00 58.38 169 PRO A O 1
ATOM 1309 N N . LEU A 1 170 ? -19.134 16.420 22.400 1.00 56.06 170 LEU A N 1
ATOM 1310 C CA . LEU A 1 170 ? -20.366 17.061 21.951 1.00 56.06 170 LEU A CA 1
ATOM 1311 C C . LEU A 1 170 ? -21.100 17.446 23.228 1.00 56.06 170 LEU A C 1
ATOM 1313 O O . LEU A 1 170 ? -21.346 16.547 24.022 1.00 56.06 170 LEU A O 1
ATOM 1317 N N . ALA A 1 171 ? -21.302 18.757 23.401 1.00 65.12 171 ALA A N 1
ATOM 1318 C CA . ALA A 1 171 ? -21.989 19.474 24.476 1.00 65.12 171 ALA A CA 1
ATOM 1319 C C . ALA A 1 171 ? -22.287 18.670 25.752 1.00 65.12 171 ALA A C 1
ATOM 1321 O O . ALA A 1 171 ? -22.975 17.658 25.691 1.00 65.12 171 ALA A O 1
ATOM 1322 N N . GLU A 1 172 ? -21.859 19.185 26.910 1.00 60.03 172 GLU A N 1
ATOM 1323 C CA . GLU A 1 172 ? -22.223 18.661 28.233 1.00 60.03 172 GLU A CA 1
ATOM 1324 C C . GLU A 1 172 ? -23.690 18.208 28.251 1.00 60.03 172 GLU A C 1
ATOM 1326 O O . GLU A 1 172 ? -24.616 19.021 28.185 1.00 60.03 172 GLU A O 1
ATOM 1331 N N . VAL A 1 173 ? -23.892 16.885 28.230 1.00 61.25 173 VAL A N 1
ATOM 1332 C CA . VAL A 1 173 ? -25.221 16.286 28.253 1.00 61.25 173 VAL A CA 1
ATOM 1333 C C . VAL A 1 173 ? -25.737 16.523 29.658 1.00 61.25 173 VAL A C 1
ATOM 1335 O O . VAL A 1 173 ? -25.429 15.776 30.582 1.00 61.25 173 VAL A O 1
ATOM 1338 N N . ILE A 1 174 ? -26.489 17.608 29.824 1.00 67.75 174 ILE A N 1
ATOM 1339 C CA . ILE A 1 174 ? -27.243 17.862 31.041 1.00 67.75 174 ILE A CA 1
ATOM 1340 C C . ILE A 1 174 ? -28.288 16.754 31.096 1.00 67.75 174 ILE A C 1
ATOM 1342 O O . ILE A 1 174 ? -29.262 16.761 30.338 1.00 67.75 174 ILE A O 1
ATOM 1346 N N . GLU A 1 175 ? -28.061 15.766 31.958 1.00 66.38 175 GLU A N 1
ATOM 1347 C CA . GLU A 1 175 ? -29.085 14.794 32.297 1.00 66.38 175 GLU A CA 1
ATOM 1348 C C . GLU A 1 175 ? -30.299 15.585 32.783 1.00 66.38 175 GLU A C 1
ATOM 1350 O O . GLU A 1 175 ? -30.265 16.228 33.837 1.00 66.38 175 GLU A O 1
ATOM 1355 N N . ILE A 1 176 ? -31.380 15.578 31.998 1.00 64.12 176 ILE A N 1
ATOM 1356 C CA . ILE A 1 176 ? -32.678 16.030 32.484 1.00 64.12 176 ILE A CA 1
ATOM 1357 C C . ILE A 1 176 ? -33.065 15.001 33.541 1.00 64.12 176 ILE A C 1
ATOM 1359 O O . ILE A 1 176 ? -33.704 13.989 33.251 1.00 64.12 176 ILE A O 1
ATOM 1363 N N . SER A 1 177 ? -32.632 15.245 34.775 1.00 59.25 177 SER A N 1
ATOM 1364 C CA . SER A 1 177 ? -33.134 14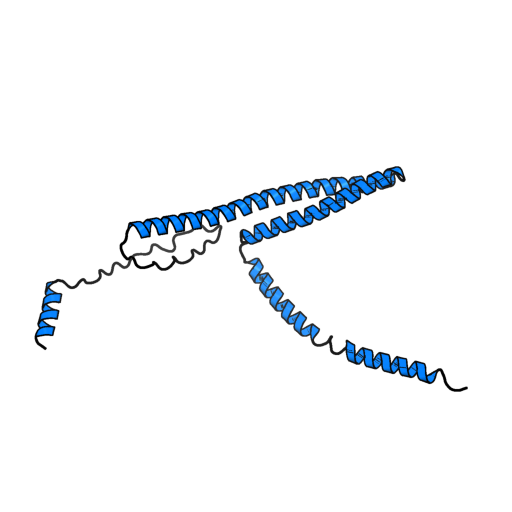.587 35.967 1.00 59.25 177 SER A CA 1
ATOM 1365 C C . SER A 1 177 ? -34.579 15.041 36.144 1.00 59.25 177 SER A C 1
ATOM 1367 O O . SER A 1 177 ? -34.923 15.848 36.995 1.00 59.25 177 SER A O 1
ATOM 1369 N N . ALA A 1 178 ? -35.463 14.547 35.282 1.00 64.38 178 ALA A N 1
ATOM 1370 C CA . ALA A 1 178 ? -36.853 14.424 35.639 1.00 64.38 178 ALA A CA 1
ATOM 1371 C C . ALA A 1 178 ? -36.879 13.261 36.635 1.00 64.38 178 ALA A C 1
ATOM 1373 O O . ALA A 1 178 ? -36.749 12.109 36.202 1.00 64.38 178 ALA A O 1
ATOM 1374 N N . PRO A 1 179 ? -36.975 13.503 37.959 1.00 64.31 179 PRO A N 1
ATOM 1375 C CA . PRO A 1 179 ? -37.189 12.406 38.879 1.00 64.31 179 PRO A CA 1
ATOM 1376 C C . PRO A 1 179 ? -38.447 11.693 38.394 1.00 64.31 179 PRO A C 1
ATOM 1378 O O . PRO A 1 179 ? -39.519 12.300 38.295 1.00 64.31 179 PRO A O 1
ATOM 1381 N N . LYS A 1 180 ? -38.324 10.409 38.038 1.00 62.00 180 LYS A N 1
ATOM 1382 C CA . LYS A 1 180 ? -39.497 9.546 37.909 1.00 62.00 180 LYS A CA 1
ATOM 1383 C C . LYS A 1 180 ? -40.271 9.752 39.202 1.00 62.00 180 LYS A C 1
ATOM 1385 O O . LYS A 1 180 ? -39.743 9.431 40.263 1.00 62.00 180 LYS A O 1
ATOM 1390 N N . LYS A 1 181 ? -41.476 10.327 39.125 1.00 62.78 181 LYS A N 1
ATOM 1391 C CA . LYS A 1 181 ? -42.395 10.382 40.263 1.00 62.78 181 LYS A CA 1
ATOM 1392 C C . LYS A 1 181 ? -42.679 8.936 40.657 1.00 62.78 181 LYS A C 1
ATOM 1394 O O . LYS A 1 181 ? -43.536 8.282 40.071 1.00 62.78 181 LYS A O 1
ATOM 1399 N N . SER A 1 182 ? -41.880 8.406 41.574 1.00 67.06 182 SER A N 1
ATOM 1400 C CA . SER A 1 182 ? -42.171 7.159 42.250 1.00 67.06 182 SER A CA 1
ATOM 1401 C C . SER A 1 182 ? -43.391 7.445 43.105 1.00 67.06 182 SER A C 1
ATOM 1403 O O . SER A 1 182 ? -43.321 8.290 43.999 1.00 67.06 182 SER A O 1
ATOM 1405 N N . LEU A 1 183 ? -44.507 6.799 42.786 1.00 72.19 183 LEU A N 1
ATOM 1406 C CA . LEU A 1 183 ? -45.706 6.900 43.603 1.00 72.19 183 LEU A CA 1
ATOM 1407 C C . LEU A 1 183 ? -45.347 6.486 45.032 1.00 72.19 183 LEU A C 1
ATOM 1409 O O . LEU A 1 183 ? -44.684 5.464 45.239 1.00 72.19 183 LEU A O 1
ATOM 1413 N N . ALA A 1 184 ? -45.732 7.300 46.012 1.00 80.31 184 ALA A N 1
ATOM 1414 C CA . ALA A 1 184 ? -45.515 6.954 47.410 1.00 80.31 184 ALA A CA 1
ATOM 1415 C C . ALA A 1 184 ? -46.347 5.707 47.753 1.00 80.31 184 ALA A C 1
ATOM 1417 O O . ALA A 1 184 ? -47.437 5.526 47.216 1.00 80.31 184 ALA A O 1
ATOM 1418 N N . SER A 1 185 ? -45.885 4.856 48.678 1.00 76.19 185 SER A N 1
ATOM 1419 C CA . SER A 1 185 ? -46.600 3.618 49.058 1.00 76.19 185 SER A CA 1
ATOM 1420 C C . SER A 1 185 ? -48.079 3.854 49.394 1.00 76.19 185 SER A C 1
ATOM 1422 O O . SER A 1 185 ? -48.921 3.029 49.065 1.00 76.19 185 SER A O 1
ATOM 1424 N N . LYS A 1 186 ? -48.409 5.017 49.973 1.00 81.56 186 LYS A N 1
ATOM 1425 C CA . LYS A 1 186 ? -49.793 5.427 50.242 1.00 81.56 186 LYS A CA 1
ATOM 1426 C C . LYS A 1 186 ? -50.633 5.633 48.979 1.00 81.56 186 LYS A C 1
ATOM 1428 O O . LYS A 1 186 ? -51.789 5.235 48.962 1.00 81.56 186 LYS A O 1
ATOM 1433 N N . GLU A 1 187 ? -50.067 6.228 47.932 1.00 81.62 187 GLU A N 1
ATOM 1434 C CA . GLU A 1 187 ? -50.756 6.415 46.648 1.00 81.62 187 GLU A CA 1
ATOM 1435 C C . GLU A 1 187 ? -50.983 5.063 45.958 1.00 81.62 187 GLU A C 1
ATOM 1437 O O . GLU A 1 187 ? -52.012 4.847 45.323 1.00 81.62 187 GLU A O 1
ATOM 1442 N N . ILE A 1 188 ? -50.049 4.121 46.126 1.00 81.25 188 ILE A N 1
ATOM 1443 C CA . ILE A 1 188 ? -50.203 2.742 45.648 1.00 81.25 188 ILE A CA 1
ATOM 1444 C C . ILE A 1 188 ? -51.343 2.043 46.402 1.00 81.25 188 ILE A C 1
ATOM 1446 O O . ILE A 1 188 ? -52.206 1.437 45.765 1.00 81.25 188 ILE A O 1
ATOM 1450 N N . ASP A 1 189 ? -51.390 2.168 47.730 1.00 86.25 189 ASP A N 1
ATOM 1451 C CA . ASP A 1 189 ? -52.456 1.592 48.557 1.00 86.25 189 ASP A CA 1
ATOM 1452 C C . ASP A 1 189 ? -53.830 2.183 48.219 1.00 86.25 189 ASP A C 1
ATOM 1454 O O . ASP A 1 189 ? -54.819 1.453 48.145 1.00 86.25 189 ASP A O 1
ATOM 1458 N N . GLU A 1 190 ? -53.899 3.484 47.937 1.00 86.69 190 GLU A N 1
ATOM 1459 C CA . GLU A 1 190 ? -55.131 4.162 47.535 1.00 86.69 190 GLU A CA 1
ATOM 1460 C C . GLU A 1 190 ? -55.617 3.703 46.149 1.00 86.69 190 GLU A C 1
ATOM 1462 O O . GLU A 1 190 ? -56.801 3.401 45.966 1.00 86.69 190 GLU A O 1
ATOM 1467 N N . ILE A 1 191 ? -54.707 3.551 45.179 1.00 84.06 191 ILE A N 1
ATOM 1468 C CA . ILE A 1 191 ? -55.026 2.989 43.856 1.00 84.06 191 ILE A CA 1
ATOM 1469 C C . ILE A 1 191 ? -55.518 1.538 43.980 1.00 84.06 191 ILE A C 1
ATOM 1471 O O . ILE A 1 191 ? -56.473 1.147 43.301 1.00 84.06 191 ILE A O 1
ATOM 1475 N N . LEU A 1 192 ? -54.897 0.732 44.846 1.00 85.56 192 LEU A N 1
ATOM 1476 C CA . LEU A 1 192 ? -55.303 -0.654 45.091 1.00 85.56 192 LEU A CA 1
ATOM 1477 C C . LEU A 1 192 ? -56.661 -0.741 45.795 1.00 85.56 192 LEU A C 1
ATOM 1479 O O . LEU A 1 192 ? -57.491 -1.564 45.407 1.00 85.56 192 LEU A O 1
ATOM 1483 N N . ALA A 1 193 ? -56.917 0.116 46.784 1.00 86.50 193 ALA A N 1
ATOM 1484 C CA . ALA A 1 193 ? -58.206 0.203 47.463 1.00 86.50 193 ALA A CA 1
ATOM 1485 C C . ALA A 1 193 ? -59.325 0.589 46.484 1.00 86.50 193 ALA A C 1
ATOM 1487 O O . ALA A 1 193 ? -60.374 -0.054 46.463 1.00 86.50 193 ALA A O 1
ATOM 1488 N N . ARG A 1 194 ? -59.073 1.561 45.596 1.00 84.25 194 ARG A N 1
ATOM 1489 C CA . ARG A 1 194 ? -60.027 1.977 44.558 1.00 84.25 194 ARG A CA 1
ATOM 1490 C C . ARG A 1 194 ? -60.333 0.866 43.553 1.00 84.25 194 ARG A C 1
ATOM 1492 O O . ARG A 1 194 ? -61.472 0.750 43.119 1.00 84.25 194 ARG A O 1
ATOM 1499 N N . ARG A 1 195 ? -59.346 0.031 43.205 1.00 79.81 195 ARG A N 1
ATOM 1500 C CA . ARG A 1 195 ? -59.546 -1.150 42.341 1.00 79.81 195 ARG A CA 1
ATOM 1501 C C . ARG A 1 195 ? -60.305 -2.294 43.014 1.00 79.81 195 ARG A C 1
ATOM 1503 O O . ARG A 1 195 ? -60.880 -3.092 42.295 1.00 79.81 195 ARG A O 1
ATOM 1510 N N . ARG A 1 196 ? -60.280 -2.403 44.347 1.00 80.62 196 ARG A N 1
ATOM 1511 C CA . ARG A 1 196 ? -61.044 -3.418 45.104 1.00 80.62 196 ARG A CA 1
ATOM 1512 C C . ARG A 1 196 ? -62.497 -3.017 45.365 1.00 80.62 196 ARG A C 1
ATOM 1514 O O . ARG A 1 196 ? -63.287 -3.864 45.758 1.00 80.62 196 ARG A O 1
ATOM 1521 N N . ALA A 1 197 ? -62.818 -1.735 45.205 1.00 71.00 197 ALA A N 1
ATOM 1522 C CA . ALA A 1 197 ? -64.164 -1.192 45.366 1.00 71.00 197 ALA A CA 1
ATOM 1523 C C . ALA A 1 197 ? -65.000 -1.222 44.066 1.00 71.00 197 ALA A C 1
ATOM 1525 O O . ALA A 1 197 ? -66.129 -0.734 44.067 1.00 71.00 197 ALA A O 1
ATOM 1526 N N . ILE A 1 198 ? -64.437 -1.761 42.978 1.00 54.88 198 ILE A N 1
ATOM 1527 C CA . ILE A 1 198 ? -65.099 -2.082 41.702 1.00 54.88 198 ILE A CA 1
ATOM 1528 C C . ILE A 1 198 ? -65.207 -3.602 41.625 1.00 54.88 198 ILE A C 1
ATOM 1530 O O . ILE A 1 198 ? -66.279 -4.088 41.210 1.00 54.88 198 ILE A O 1
#

Secondary structure (DSSP, 8-state):
---HHHHHHHHHHHHHHHHHHHHSTTTTHHHHHHHHHHHHHHHHHHHHHHSPPPHHHHHHHHHHHHHHHHHHHHHHHHHHHHHHHHHTT-GGGHHHHHHHHHHHHHHHHHHHHHHHHHHHHHHHHHHHHHHHHHHHHHHHHHHHHH-S----PPPPP-----BTB--PPSS-------------HHHHHHHHHHHH--

Foldseek 3Di:
DDDPPVVVVVVVVVVVVVVCVVPVVVPPVVVVVVVVVVVVVVVVVVVVVPDDQDLVNVLVVLVVLLVVLVVLLVVLVVQLVVLVVVCVVPVVSVVSNVPSVVSNVVSVVSNVVSVVVSVVSVVVVVVVVVVVVVVVVVVVVVVVVVPDDDDDDDPDDDPPCPPPDDPDPPDDPPPPPPPPPPPDVVNVVVVVVVVVVD